Protein AF-A0A8J2I3H3-F1 (afdb_monomer_lite)

Organism: NCBI:txid119953

pLDDT: mean 77.72, std 16.89, range [35.97, 97.0]

Structure (mmCIF, N/CA/C/O backbone):
data_AF-A0A8J2I3H3-F1
#
_entry.id   AF-A0A8J2I3H3-F1
#
loop_
_atom_site.group_PDB
_atom_site.id
_atom_site.type_symbol
_atom_site.label_atom_id
_atom_site.label_alt_id
_atom_site.label_comp_id
_atom_site.label_asym_id
_atom_site.label_entity_id
_atom_site.label_seq_id
_atom_site.pdbx_PDB_ins_code
_atom_site.Cartn_x
_atom_site.Cartn_y
_atom_site.Cartn_z
_atom_site.occupancy
_atom_site.B_iso_or_equiv
_atom_site.auth_seq_id
_atom_site.auth_comp_id
_atom_site.auth_asym_id
_atom_site.auth_atom_id
_atom_site.pdbx_PDB_model_num
ATOM 1 N N . MET A 1 1 ? -0.602 -0.728 66.476 1.00 41.19 1 MET A N 1
ATOM 2 C CA . MET A 1 1 ? -0.975 -1.463 65.250 1.00 41.19 1 MET A CA 1
ATOM 3 C C . MET A 1 1 ? -1.256 -0.444 64.160 1.00 41.19 1 MET A C 1
ATOM 5 O O . MET A 1 1 ? -2.194 0.321 64.348 1.00 41.19 1 MET A O 1
ATOM 9 N N . PRO A 1 2 ? -0.439 -0.336 63.101 1.00 35.97 2 PRO A N 1
ATOM 10 C CA . PRO A 1 2 ? -0.752 0.543 61.985 1.00 35.97 2 PRO A CA 1
ATOM 11 C C . PRO A 1 2 ? -1.673 -0.185 60.997 1.00 35.97 2 PRO A C 1
ATOM 13 O O . PRO A 1 2 ? -1.468 -1.355 60.676 1.00 35.97 2 PRO A O 1
ATOM 16 N N . SER A 1 3 ? -2.714 0.516 60.562 1.00 39.94 3 SER A N 1
ATOM 17 C CA . SER A 1 3 ? -3.698 0.084 59.574 1.00 39.94 3 SER A CA 1
ATOM 18 C C . SER A 1 3 ? -3.066 -0.044 58.188 1.00 39.94 3 SER A C 1
ATOM 20 O O . SER A 1 3 ? -2.488 0.914 57.672 1.00 39.94 3 SER A O 1
ATOM 22 N N . LEU A 1 4 ? -3.215 -1.221 57.582 1.00 40.38 4 LEU A N 1
ATOM 23 C CA . LEU A 1 4 ? -2.915 -1.489 56.178 1.00 40.38 4 LEU A CA 1
ATOM 24 C C . LEU A 1 4 ? -3.903 -0.718 55.291 1.00 40.38 4 LEU A C 1
ATOM 26 O O . LEU A 1 4 ? -5.038 -1.138 55.090 1.00 40.38 4 LEU A O 1
ATOM 30 N N . SER A 1 5 ? -3.455 0.434 54.794 1.00 41.22 5 SER A N 1
ATOM 31 C CA . SER A 1 5 ? -4.073 1.168 53.689 1.00 41.22 5 SER A CA 1
ATOM 32 C C . SER A 1 5 ? -4.053 0.292 52.435 1.00 41.22 5 SER A C 1
ATOM 34 O O . SER A 1 5 ? -2.974 -0.063 51.954 1.00 41.22 5 SER A O 1
ATOM 36 N N . SER A 1 6 ? -5.234 -0.047 51.916 1.00 43.78 6 SER A N 1
ATOM 37 C CA . SER A 1 6 ? -5.419 -0.763 50.654 1.00 43.78 6 SER A CA 1
ATOM 38 C C . SER A 1 6 ? -4.803 0.031 49.501 1.00 43.78 6 SER A C 1
ATOM 40 O O . SER A 1 6 ? -5.196 1.163 49.225 1.00 43.78 6 SER A O 1
ATOM 42 N N . ARG A 1 7 ? -3.812 -0.564 48.836 1.00 42.91 7 ARG A N 1
ATOM 43 C CA . ARG A 1 7 ? -3.334 -0.137 47.518 1.00 42.91 7 ARG A CA 1
ATOM 44 C C . ARG A 1 7 ? -4.256 -0.765 46.473 1.00 42.91 7 ARG A C 1
ATOM 46 O O . ARG A 1 7 ? -4.007 -1.896 46.083 1.00 42.91 7 ARG A O 1
ATOM 53 N N . ASP A 1 8 ? -5.279 -0.028 46.053 1.00 47.34 8 ASP A N 1
ATOM 54 C CA . ASP A 1 8 ? -6.226 -0.425 44.994 1.00 47.34 8 ASP A CA 1
ATOM 55 C C . ASP A 1 8 ? -6.308 0.615 43.853 1.00 47.34 8 ASP A C 1
ATOM 57 O O . ASP A 1 8 ? -7.330 0.736 43.189 1.00 47.34 8 ASP A O 1
ATOM 61 N N . ASP A 1 9 ? -5.235 1.368 43.580 1.00 45.97 9 ASP A N 1
ATOM 62 C CA . ASP A 1 9 ? -5.298 2.524 42.663 1.00 45.97 9 ASP A CA 1
ATOM 63 C C . ASP A 1 9 ? -4.266 2.518 41.518 1.00 45.97 9 ASP A C 1
ATOM 65 O O . ASP A 1 9 ? -3.719 3.566 41.187 1.00 45.97 9 ASP A O 1
ATOM 69 N N . ASP A 1 10 ? -3.995 1.381 40.863 1.00 50.56 10 ASP A N 1
ATOM 70 C CA . ASP A 1 10 ? -3.135 1.414 39.653 1.00 50.56 10 ASP A CA 1
ATOM 71 C C . ASP A 1 10 ? -3.641 0.609 38.440 1.00 50.56 10 ASP A C 1
ATOM 73 O O . ASP A 1 10 ? -3.273 0.896 37.301 1.00 50.56 10 ASP A O 1
ATOM 77 N N . ASP A 1 11 ? -4.586 -0.319 38.619 1.00 48.53 11 ASP A N 1
ATOM 78 C CA . ASP A 1 11 ? -5.067 -1.164 37.509 1.00 48.53 11 ASP A CA 1
ATOM 79 C C . ASP A 1 11 ? -6.049 -0.423 36.564 1.00 48.53 11 ASP A C 1
ATOM 81 O O . ASP A 1 11 ? -6.227 -0.752 35.389 1.00 48.53 11 ASP A O 1
ATOM 85 N N . GLY A 1 12 ? -6.661 0.668 37.043 1.00 46.91 12 GLY A N 1
ATOM 86 C CA . GLY A 1 12 ? -7.607 1.487 36.271 1.00 46.91 12 GLY A CA 1
ATOM 87 C C . GLY A 1 12 ? -6.967 2.495 35.305 1.00 46.91 12 GLY A C 1
ATOM 88 O O . GLY A 1 12 ? -7.662 3.038 34.439 1.00 46.91 12 GLY A O 1
ATOM 89 N N . SER A 1 13 ? -5.666 2.769 35.439 1.00 51.25 13 SER A N 1
ATOM 90 C CA . SER A 1 13 ? -4.952 3.794 34.660 1.00 51.25 13 SER A CA 1
ATOM 91 C C . SER A 1 13 ? -4.602 3.302 33.251 1.00 51.25 13 SER A C 1
ATOM 93 O O . SER A 1 13 ? -4.885 3.977 32.257 1.00 51.25 13 SER A O 1
ATOM 95 N N . LEU A 1 14 ? -4.105 2.064 33.144 1.00 50.88 14 LEU A N 1
ATOM 96 C CA . LEU A 1 14 ? -3.775 1.430 31.865 1.00 50.88 14 LEU A CA 1
ATOM 97 C C . LEU A 1 14 ? -5.028 1.178 31.018 1.00 50.88 14 LEU A C 1
ATOM 99 O O . LEU A 1 14 ? -5.055 1.524 29.840 1.00 50.88 14 LEU A O 1
ATOM 103 N N . LEU A 1 15 ? -6.114 0.679 31.618 1.00 51.00 15 LEU A N 1
ATOM 104 C CA . LEU A 1 15 ? -7.378 0.447 30.906 1.00 51.00 15 LEU A CA 1
ATOM 105 C C . LEU A 1 15 ? -8.048 1.750 30.427 1.00 51.00 15 LEU A C 1
ATOM 107 O O . LEU A 1 15 ? -8.706 1.760 29.383 1.00 51.00 15 LEU A O 1
ATOM 111 N N . LYS A 1 16 ? -7.870 2.871 31.144 1.00 51.34 16 LYS A N 1
ATOM 112 C CA . LYS A 1 16 ? -8.309 4.200 30.677 1.00 51.34 16 LYS A CA 1
ATOM 113 C C . LYS A 1 16 ? -7.437 4.728 29.537 1.00 51.34 16 LYS A C 1
ATOM 115 O O . LYS A 1 16 ? -7.987 5.282 28.587 1.00 51.34 16 LYS A O 1
ATOM 120 N N . ALA A 1 17 ? -6.121 4.522 29.594 1.00 52.56 17 ALA A N 1
ATOM 121 C CA . ALA A 1 17 ? -5.205 4.885 28.511 1.00 52.56 17 ALA A CA 1
ATOM 122 C C . ALA A 1 17 ? -5.501 4.097 27.218 1.00 52.56 17 ALA A C 1
ATOM 124 O O . ALA A 1 17 ? -5.501 4.673 26.131 1.00 52.56 17 ALA A O 1
ATOM 125 N N . VAL A 1 18 ? -5.862 2.813 27.338 1.00 56.16 18 VAL A N 1
ATOM 126 C CA . VAL A 1 18 ? -6.250 1.936 26.215 1.00 56.16 18 VAL A CA 1
ATOM 127 C C . VAL A 1 18 ? -7.512 2.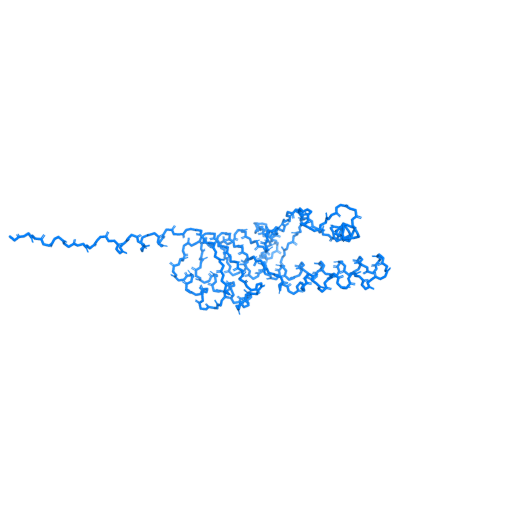438 25.499 1.00 56.16 18 VAL A C 1
ATOM 129 O O . VAL A 1 18 ? -7.567 2.421 24.271 1.00 56.16 18 VAL A O 1
ATOM 132 N N . LYS A 1 19 ? -8.494 2.994 26.227 1.00 60.03 19 LYS A N 1
ATOM 133 C CA . LYS A 1 19 ? -9.703 3.598 25.623 1.00 60.03 19 LYS A CA 1
ATOM 134 C C . LYS A 1 19 ? -9.428 4.890 24.840 1.00 60.03 19 LYS A C 1
ATOM 136 O O . LYS A 1 19 ? -10.273 5.309 24.050 1.00 60.03 19 LYS A O 1
ATOM 141 N N . GLY A 1 20 ? -8.276 5.525 25.058 1.00 77.44 20 GLY A N 1
ATOM 142 C CA . GLY A 1 20 ? -7.894 6.793 24.434 1.00 77.44 20 GLY A CA 1
ATOM 143 C C . GLY A 1 20 ? -6.960 6.669 23.231 1.00 77.44 20 GLY A C 1
ATOM 144 O O . GLY A 1 20 ? -6.671 7.689 22.607 1.00 77.44 20 GLY A O 1
ATOM 145 N N . LEU A 1 21 ? -6.474 5.470 22.890 1.00 87.75 21 LEU A N 1
ATOM 146 C CA . LEU A 1 21 ? -5.471 5.328 21.836 1.00 87.75 21 LEU A CA 1
ATOM 147 C C . LEU A 1 21 ? -6.071 5.654 20.458 1.00 87.75 21 LEU A C 1
ATOM 149 O O . LEU A 1 21 ? -6.975 4.976 19.972 1.00 87.75 21 LEU A O 1
ATOM 153 N N . LYS A 1 22 ? -5.559 6.718 19.829 1.00 93.44 22 LYS A N 1
ATOM 154 C CA . LYS A 1 22 ? -5.983 7.185 18.495 1.00 93.44 22 LYS A CA 1
ATOM 155 C C . LYS A 1 22 ? -5.015 6.810 17.382 1.00 93.44 22 LYS A C 1
ATOM 157 O O . LYS A 1 22 ? -5.427 6.757 16.227 1.00 93.44 22 LYS A O 1
ATOM 162 N N . SER A 1 23 ? -3.758 6.562 17.723 1.00 95.00 23 SER A N 1
ATOM 163 C CA . SER A 1 23 ? -2.711 6.204 16.775 1.00 95.00 23 SER A CA 1
ATOM 164 C C . SER A 1 23 ? -1.982 4.969 17.273 1.00 95.00 23 SER A C 1
ATOM 166 O O . SER A 1 23 ? -1.621 4.906 18.449 1.00 95.00 23 SER A O 1
ATOM 168 N N . PHE A 1 24 ? -1.784 4.000 16.389 1.00 95.12 24 PHE A N 1
ATOM 169 C CA . PHE A 1 24 ? -0.999 2.809 16.663 1.00 95.12 24 PHE A CA 1
ATOM 170 C C . PHE A 1 24 ? 0.013 2.601 15.542 1.00 95.12 24 PHE A C 1
ATOM 172 O O . PHE A 1 24 ? -0.338 2.606 14.362 1.00 95.12 24 PHE A O 1
ATOM 179 N N . ASP A 1 25 ? 1.261 2.380 15.931 1.00 94.06 25 ASP A N 1
ATOM 180 C CA . ASP A 1 25 ? 2.358 2.026 15.043 1.00 94.06 25 ASP A CA 1
ATOM 181 C C . ASP A 1 25 ? 3.043 0.789 15.615 1.00 94.06 25 ASP A C 1
ATOM 183 O O . ASP A 1 25 ? 3.546 0.813 16.741 1.00 94.06 25 ASP A O 1
ATOM 187 N N . GLY A 1 26 ? 3.014 -0.306 14.858 1.00 91.12 26 GLY A N 1
ATOM 188 C CA . GLY A 1 26 ? 3.546 -1.578 15.315 1.00 91.12 26 GLY A CA 1
ATOM 189 C C . GLY A 1 26 ? 4.234 -2.361 14.215 1.00 91.12 26 GLY A C 1
ATOM 190 O O . GLY A 1 26 ? 3.893 -2.271 13.034 1.00 91.12 26 GLY A O 1
ATOM 191 N N . SER A 1 27 ? 5.193 -3.178 14.640 1.00 90.81 27 SER A N 1
ATOM 192 C CA . SER A 1 27 ? 5.815 -4.202 13.814 1.00 90.81 27 SER A CA 1
ATOM 193 C C . SER A 1 27 ? 5.392 -5.574 14.323 1.00 90.81 27 SER A C 1
ATOM 195 O O . SER A 1 27 ? 5.496 -5.821 15.519 1.00 90.81 27 SER A O 1
ATOM 197 N N . ALA A 1 28 ? 4.885 -6.432 13.438 1.00 88.06 28 ALA A N 1
ATOM 198 C CA . ALA A 1 28 ? 4.503 -7.807 13.762 1.00 88.06 28 ALA A CA 1
ATOM 199 C C . ALA A 1 28 ? 4.461 -8.676 12.493 1.00 88.06 28 ALA A C 1
ATOM 201 O O . ALA A 1 28 ? 4.710 -8.205 11.377 1.00 88.06 28 ALA A O 1
ATOM 202 N N . ALA A 1 29 ? 4.111 -9.954 12.649 1.00 86.50 29 ALA A N 1
ATOM 203 C CA . ALA A 1 29 ? 3.809 -10.838 11.524 1.00 86.50 29 ALA A CA 1
ATOM 204 C C . ALA A 1 29 ? 2.415 -10.576 10.911 1.00 86.50 29 ALA A C 1
ATOM 206 O O . ALA A 1 29 ? 2.172 -10.952 9.762 1.00 86.50 29 ALA A O 1
ATOM 207 N N . TRP A 1 30 ? 1.511 -9.939 11.665 1.00 90.75 30 TRP A N 1
ATOM 208 C CA . TRP A 1 30 ? 0.147 -9.578 11.256 1.00 90.75 30 TRP A CA 1
ATOM 209 C C . TRP A 1 30 ? -0.672 -10.764 10.733 1.00 90.75 30 TRP A C 1
ATOM 211 O O . TRP A 1 30 ? -1.166 -10.787 9.607 1.00 90.75 30 TRP A O 1
ATOM 221 N N . SER A 1 31 ? -0.803 -11.779 11.576 1.00 91.38 31 SER A N 1
ATOM 222 C CA . SER A 1 31 ? -1.770 -12.865 11.453 1.00 91.38 31 SER A CA 1
ATOM 223 C C . SER A 1 31 ? -3.193 -12.404 11.793 1.00 91.38 31 SER A C 1
ATOM 225 O O . SER A 1 31 ? -3.407 -11.368 12.424 1.00 91.38 31 SER A O 1
ATOM 227 N N . LEU A 1 32 ? -4.191 -13.216 11.430 1.00 92.75 32 LEU A N 1
ATOM 228 C CA . LEU A 1 32 ? -5.601 -12.928 11.728 1.00 92.75 32 LEU A CA 1
ATOM 229 C C . LEU A 1 32 ? -5.862 -12.749 13.232 1.00 92.75 32 LEU A C 1
ATOM 231 O O . LEU A 1 32 ? -6.657 -11.892 13.617 1.00 92.75 32 LEU A O 1
ATOM 235 N N . ALA A 1 33 ? -5.188 -13.534 14.078 1.00 94.12 33 ALA A N 1
ATOM 236 C CA . ALA A 1 33 ? -5.335 -13.454 15.529 1.00 94.12 33 ALA A CA 1
ATOM 237 C C . ALA A 1 33 ? -4.798 -12.125 16.082 1.00 94.12 33 ALA A C 1
ATOM 239 O O . ALA A 1 33 ? -5.481 -11.471 16.866 1.00 94.12 33 ALA A O 1
ATOM 240 N N . GLU A 1 34 ? -3.623 -11.687 15.622 1.00 94.44 34 GLU A N 1
ATOM 241 C CA . GLU A 1 34 ? -3.016 -10.412 16.034 1.00 94.44 34 GLU A CA 1
ATOM 242 C C . GLU A 1 34 ? -3.871 -9.215 15.598 1.00 94.44 34 GLU A C 1
ATOM 244 O O . GLU A 1 34 ? -4.098 -8.294 16.380 1.00 94.44 34 GLU A O 1
ATOM 249 N N . LEU A 1 35 ? -4.414 -9.249 14.378 1.00 95.25 35 LEU A N 1
ATOM 250 C CA . LEU A 1 35 ? -5.306 -8.202 13.869 1.00 95.25 35 LEU A CA 1
ATOM 251 C C . LEU A 1 35 ? -6.627 -8.155 14.645 1.00 95.25 35 LEU A C 1
ATOM 253 O O . LEU A 1 35 ? -7.115 -7.081 14.994 1.00 95.25 35 LEU A O 1
ATOM 257 N N . THR A 1 36 ? -7.203 -9.317 14.955 1.00 95.94 36 THR A N 1
ATOM 258 C CA . THR A 1 36 ? -8.431 -9.395 15.760 1.00 95.94 36 THR A CA 1
ATOM 259 C C . THR A 1 36 ? -8.184 -8.854 17.168 1.00 95.94 36 THR A C 1
ATOM 261 O O . THR A 1 36 ? -8.978 -8.066 17.675 1.00 95.94 36 THR A O 1
ATOM 264 N N . PHE A 1 37 ? -7.055 -9.203 17.786 1.00 94.94 37 PHE A N 1
ATOM 265 C CA . PHE A 1 37 ? -6.666 -8.665 19.087 1.00 94.94 37 PHE A CA 1
ATOM 266 C C . PHE A 1 37 ? -6.492 -7.140 19.055 1.00 94.94 37 PHE A C 1
ATOM 268 O O . PHE A 1 37 ? -7.039 -6.443 19.907 1.00 94.94 37 PHE A O 1
ATOM 275 N N . LEU A 1 38 ? -5.791 -6.604 18.051 1.00 94.81 38 LEU A N 1
ATOM 276 C CA . LEU A 1 38 ? -5.589 -5.162 17.891 1.00 94.81 38 LEU A CA 1
ATOM 277 C C . LEU A 1 38 ? -6.927 -4.418 17.784 1.00 94.81 38 LEU A C 1
ATOM 279 O O . LEU A 1 38 ? -7.167 -3.458 18.512 1.00 94.81 38 LEU A O 1
ATOM 283 N N . THR A 1 39 ? -7.800 -4.874 16.887 1.00 94.62 39 THR A N 1
ATOM 284 C CA . THR A 1 39 ? -9.071 -4.199 16.594 1.00 94.62 39 THR A CA 1
ATOM 285 C C . THR A 1 39 ? -10.086 -4.289 17.732 1.00 94.62 39 THR A C 1
ATOM 287 O O . THR A 1 39 ? -10.845 -3.349 17.948 1.00 94.62 39 THR A O 1
ATOM 290 N N . THR A 1 40 ? -10.072 -5.378 18.502 1.00 93.25 40 THR A N 1
ATOM 291 C CA . THR A 1 40 ? -10.925 -5.534 19.692 1.00 93.25 40 THR A CA 1
ATOM 292 C C . THR A 1 40 ? -10.407 -4.741 20.891 1.00 93.25 40 THR A C 1
ATOM 294 O O . THR A 1 40 ? -11.205 -4.224 21.672 1.00 93.25 40 THR A O 1
ATOM 297 N N . THR A 1 41 ? -9.085 -4.605 21.024 1.00 93.69 41 THR A N 1
ATOM 298 C CA . THR A 1 41 ? -8.448 -3.878 22.133 1.00 93.69 41 THR A CA 1
ATOM 299 C C . THR A 1 41 ? -8.482 -2.365 21.918 1.00 93.69 41 THR A C 1
ATOM 301 O O . THR A 1 41 ? -8.710 -1.609 22.863 1.00 93.69 41 THR A O 1
ATOM 304 N N . PHE A 1 42 ? -8.304 -1.913 20.673 1.00 93.25 42 PHE A N 1
ATOM 305 C CA . PHE A 1 42 ? -8.224 -0.497 20.307 1.00 93.25 42 PHE A CA 1
ATOM 306 C C . PHE A 1 42 ? -9.226 -0.135 19.191 1.00 93.25 42 PHE A C 1
ATOM 308 O O . PHE A 1 42 ? -8.826 0.279 18.102 1.00 93.25 42 PHE A O 1
ATOM 315 N N . PRO A 1 43 ? -10.545 -0.233 19.437 1.00 92.56 43 PRO A N 1
ATOM 316 C CA . PRO A 1 43 ? -11.571 -0.018 18.405 1.00 92.56 43 PRO A CA 1
ATOM 317 C C . PRO A 1 43 ? -11.672 1.439 17.918 1.00 92.56 43 PRO A C 1
ATOM 319 O O . PRO A 1 43 ? -12.284 1.732 16.893 1.00 92.56 43 PRO A O 1
ATOM 322 N N . HIS A 1 44 ? -11.089 2.387 18.655 1.00 93.12 44 HIS A N 1
ATOM 323 C CA . HIS A 1 44 ? -11.185 3.822 18.376 1.00 93.12 44 HIS A CA 1
ATOM 324 C C . HIS A 1 44 ? -9.970 4.398 17.637 1.00 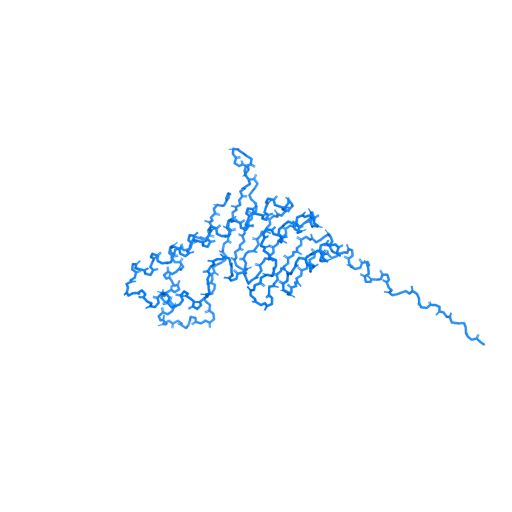93.12 44 HIS A C 1
ATOM 326 O O . HIS A 1 44 ? -9.806 5.624 17.615 1.00 93.12 44 HIS A O 1
ATOM 332 N N . LEU A 1 45 ? -9.127 3.553 17.036 1.00 95.31 45 LEU A N 1
ATOM 333 C CA . LEU A 1 45 ? -7.978 4.002 16.250 1.00 95.31 45 LEU A CA 1
ATOM 334 C C . LEU A 1 45 ? -8.418 4.830 15.038 1.00 95.31 45 LEU A C 1
ATOM 336 O O . LEU A 1 45 ? -9.364 4.491 14.334 1.00 95.31 45 LEU A O 1
ATOM 340 N N . HIS A 1 46 ? -7.716 5.939 14.827 1.00 96.19 46 HIS A N 1
ATOM 341 C CA . HIS A 1 46 ? -7.866 6.836 13.679 1.00 96.19 46 HIS A CA 1
ATOM 342 C C . HIS A 1 46 ? -6.678 6.697 12.727 1.00 96.19 46 HIS A C 1
ATOM 344 O O . HIS A 1 46 ? -6.850 6.831 11.518 1.00 96.19 46 HIS A O 1
ATOM 350 N N . HIS A 1 47 ? -5.499 6.379 13.265 1.00 97.00 47 HIS A N 1
ATOM 351 C CA . HIS A 1 47 ? -4.276 6.169 12.503 1.00 97.00 47 HIS A CA 1
ATOM 352 C C . HIS A 1 47 ? -3.685 4.806 12.852 1.00 97.00 47 HIS A C 1
ATOM 354 O O . HIS A 1 47 ? -3.536 4.469 14.030 1.00 97.00 47 HIS A O 1
ATOM 360 N N . LEU A 1 48 ? -3.363 4.024 11.828 1.00 96.56 48 LEU A N 1
ATOM 361 C CA . LEU A 1 48 ? -2.799 2.693 11.987 1.00 96.56 48 LEU A CA 1
ATOM 362 C C . LEU A 1 48 ? -1.639 2.488 11.019 1.00 96.56 48 LEU A C 1
ATOM 364 O O . LEU A 1 48 ? -1.831 2.559 9.810 1.00 96.56 48 LEU A O 1
ATOM 368 N N . ILE A 1 49 ? -0.461 2.177 11.553 1.00 94.25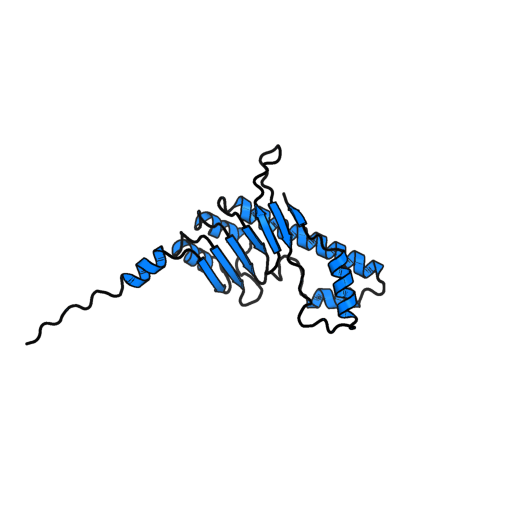 49 ILE A N 1
ATOM 369 C CA . ILE A 1 49 ? 0.716 1.771 10.786 1.00 94.25 49 ILE A CA 1
ATOM 370 C C . ILE A 1 49 ? 1.019 0.307 11.109 1.00 94.25 49 ILE A C 1
ATOM 372 O O . ILE A 1 49 ? 1.361 -0.045 12.238 1.00 94.25 49 ILE A O 1
ATOM 376 N N . LEU A 1 50 ? 0.892 -0.549 10.098 1.00 92.62 50 LEU A N 1
ATOM 377 C CA . LEU A 1 50 ? 1.232 -1.965 10.163 1.00 92.62 50 LEU A CA 1
ATOM 378 C C . LEU A 1 50 ? 2.575 -2.181 9.469 1.00 92.62 50 LEU A C 1
ATOM 380 O O . LEU A 1 50 ? 2.641 -2.161 8.241 1.00 92.62 50 LEU A O 1
ATOM 384 N N . ARG A 1 51 ? 3.648 -2.432 10.221 1.00 89.56 51 ARG A N 1
ATOM 385 C CA . ARG A 1 51 ? 4.960 -2.808 9.668 1.00 89.56 51 ARG A CA 1
ATOM 386 C C . ARG A 1 51 ? 5.150 -4.319 9.733 1.00 89.56 51 ARG A C 1
ATOM 388 O O . ARG A 1 51 ? 4.915 -4.921 10.775 1.00 89.56 51 ARG A O 1
ATOM 395 N N . SER A 1 52 ? 5.585 -4.948 8.644 1.00 83.62 52 SER A N 1
ATOM 396 C CA . SER A 1 52 ? 5.974 -6.363 8.700 1.00 83.62 52 SER A CA 1
ATOM 397 C C . SER A 1 52 ? 7.389 -6.538 9.273 1.00 83.62 52 SER A C 1
ATOM 399 O O . SER A 1 52 ? 8.332 -5.837 8.887 1.00 83.62 52 SER A O 1
ATOM 401 N N . GLU A 1 53 ? 7.565 -7.513 10.166 1.00 79.94 53 GLU A N 1
ATOM 402 C CA . GLU A 1 53 ? 8.892 -7.928 10.650 1.00 79.94 53 GLU A CA 1
ATOM 403 C C . GLU A 1 53 ? 9.691 -8.711 9.605 1.00 79.94 53 GLU A C 1
ATOM 405 O O . GLU A 1 53 ? 10.906 -8.565 9.514 1.00 79.94 53 GLU A O 1
ATOM 410 N N . SER A 1 54 ? 9.009 -9.526 8.799 1.00 70.88 54 SER A N 1
ATOM 411 C CA . SER A 1 54 ? 9.622 -10.512 7.898 1.00 70.88 54 SER A CA 1
ATOM 412 C C . SER A 1 54 ? 9.417 -10.180 6.420 1.00 70.88 54 SER A C 1
ATOM 414 O O . SER A 1 54 ? 9.533 -11.048 5.558 1.00 70.88 54 SER A O 1
ATOM 416 N N . TYR A 1 55 ? 9.111 -8.914 6.122 1.00 66.31 55 TYR A N 1
ATOM 417 C CA . TYR A 1 55 ? 8.746 -8.408 4.794 1.00 66.31 55 TYR A CA 1
ATOM 418 C C . TYR A 1 55 ? 7.449 -8.999 4.221 1.00 66.31 55 TYR A C 1
ATOM 420 O O . TYR A 1 55 ? 6.993 -8.530 3.188 1.00 66.31 55 TYR A O 1
ATOM 428 N N . CYS A 1 56 ? 6.821 -9.980 4.878 1.00 69.56 56 CYS A N 1
ATOM 429 C CA . CYS A 1 56 ? 5.526 -10.538 4.509 1.00 69.56 56 CYS A CA 1
ATOM 430 C C . CYS A 1 56 ? 4.492 -10.383 5.633 1.00 69.56 56 CYS A C 1
ATOM 432 O O . CYS A 1 56 ? 4.812 -10.414 6.823 1.00 69.56 56 CYS A O 1
ATOM 434 N N . TYR A 1 57 ? 3.234 -10.198 5.244 1.00 78.31 57 TYR A N 1
ATOM 435 C CA . TYR A 1 57 ? 2.090 -10.303 6.144 1.00 78.31 57 TYR A CA 1
ATOM 436 C C . TYR A 1 57 ? 1.636 -11.763 6.163 1.00 78.31 57 TYR A C 1
ATOM 438 O O . TYR A 1 57 ? 1.593 -12.406 5.114 1.00 78.31 57 TYR A O 1
ATOM 446 N N . ARG A 1 58 ? 1.315 -12.308 7.342 1.00 84.25 58 ARG A N 1
ATOM 447 C CA . ARG A 1 58 ? 0.775 -13.676 7.444 1.00 84.25 58 ARG A CA 1
ATOM 448 C C . ARG A 1 58 ? -0.688 -13.759 7.028 1.00 84.25 58 ARG A C 1
ATOM 450 O O . ARG A 1 58 ? -1.110 -14.798 6.531 1.00 84.25 58 ARG A O 1
ATOM 457 N N . ALA A 1 59 ? -1.459 -12.704 7.268 1.00 84.88 59 ALA A N 1
ATOM 458 C CA . ALA A 1 59 ? -2.785 -12.552 6.693 1.00 84.88 59 ALA A CA 1
ATOM 459 C C . ALA A 1 59 ? -2.682 -11.971 5.276 1.00 84.88 59 ALA A C 1
ATOM 461 O O . ALA A 1 59 ? -1.863 -11.088 5.018 1.00 84.88 59 ALA A O 1
ATOM 462 N N . ASP A 1 60 ? -3.532 -12.444 4.368 1.00 87.94 60 ASP A N 1
ATOM 463 C CA . ASP A 1 60 ? -3.689 -11.823 3.057 1.00 87.94 60 ASP A CA 1
ATOM 464 C C . ASP A 1 60 ? -4.356 -10.441 3.181 1.00 87.94 60 ASP A C 1
ATOM 466 O O . ASP A 1 60 ? -5.073 -10.156 4.146 1.00 87.94 60 ASP A O 1
ATOM 470 N N . ILE A 1 61 ? -4.133 -9.576 2.190 1.00 88.69 61 ILE A N 1
ATOM 471 C CA . ILE A 1 61 ? -4.628 -8.194 2.212 1.00 88.69 61 ILE A CA 1
ATOM 472 C C . ILE A 1 61 ? -6.153 -8.134 2.351 1.00 88.69 61 ILE A C 1
ATOM 474 O O . ILE A 1 61 ? -6.652 -7.313 3.118 1.00 88.69 61 ILE A O 1
ATOM 478 N N . ALA A 1 62 ? -6.906 -9.000 1.667 1.00 90.56 62 ALA A N 1
ATOM 479 C CA . ALA A 1 62 ? -8.365 -8.975 1.743 1.00 90.56 62 ALA A CA 1
ATOM 480 C C . ALA A 1 62 ? -8.851 -9.312 3.161 1.00 90.56 62 ALA A C 1
ATOM 482 O O . ALA A 1 62 ? -9.723 -8.627 3.702 1.00 90.56 62 ALA A O 1
ATOM 483 N N . SER A 1 63 ? -8.238 -10.307 3.805 1.00 92.06 63 SER A N 1
ATOM 484 C CA . SER A 1 63 ? -8.504 -10.636 5.205 1.00 92.06 63 SER A CA 1
ATOM 485 C C . SER A 1 63 ? -8.118 -9.511 6.164 1.00 92.06 63 SER A C 1
ATOM 487 O O . SER A 1 63 ? -8.880 -9.241 7.096 1.00 92.06 63 SER A O 1
ATOM 489 N N . ILE A 1 64 ? -6.985 -8.834 5.936 1.00 93.31 64 ILE A N 1
ATOM 490 C CA . ILE A 1 64 ? -6.580 -7.654 6.716 1.00 93.31 64 ILE A CA 1
ATOM 491 C C . ILE A 1 64 ? -7.663 -6.579 6.616 1.00 93.31 64 ILE A C 1
ATOM 493 O O . ILE A 1 64 ? -8.218 -6.182 7.639 1.00 93.31 64 ILE A O 1
ATOM 497 N N . MET A 1 65 ? -8.022 -6.159 5.398 1.00 94.88 65 MET A N 1
ATOM 498 C CA . MET A 1 65 ? -9.016 -5.100 5.184 1.00 94.88 65 MET A CA 1
ATOM 499 C C . MET A 1 65 ? -10.371 -5.456 5.790 1.00 94.88 65 MET A C 1
ATOM 501 O O . MET A 1 65 ? -11.011 -4.606 6.403 1.00 94.88 65 MET A O 1
ATOM 505 N N . ARG A 1 66 ? -10.788 -6.724 5.689 1.00 94.81 66 ARG A N 1
ATOM 506 C CA . ARG A 1 66 ? -12.036 -7.201 6.291 1.00 94.81 66 ARG A CA 1
ATOM 507 C C . ARG A 1 66 ? -12.029 -7.068 7.815 1.00 94.81 66 ARG A C 1
ATOM 509 O O . ARG A 1 66 ? -13.006 -6.578 8.373 1.00 94.81 66 ARG A O 1
ATOM 516 N N . ILE A 1 67 ? -10.965 -7.506 8.491 1.00 95.88 67 ILE A N 1
ATOM 517 C CA . ILE A 1 67 ? -10.876 -7.430 9.960 1.00 95.88 67 ILE A CA 1
ATOM 518 C C . ILE A 1 67 ? -10.806 -5.970 10.416 1.00 95.88 67 ILE A C 1
ATOM 520 O O . ILE A 1 67 ? -11.544 -5.574 11.318 1.00 95.88 67 ILE A O 1
ATOM 524 N N . LEU A 1 68 ? -9.966 -5.157 9.769 1.00 96.25 68 LEU A N 1
ATOM 525 C CA . LEU A 1 68 ? -9.842 -3.738 10.100 1.00 96.25 68 LEU A CA 1
ATOM 526 C C . LEU A 1 68 ? -11.162 -2.991 9.871 1.00 96.25 68 LEU A C 1
ATOM 528 O O . LEU A 1 68 ? -11.579 -2.235 10.740 1.00 96.25 68 LEU A O 1
ATOM 532 N N . GLY A 1 69 ? -11.854 -3.245 8.757 1.00 94.12 69 GLY A N 1
ATOM 533 C CA . GLY A 1 69 ? -13.148 -2.631 8.449 1.00 94.12 69 GLY A CA 1
ATOM 534 C C . GLY A 1 69 ? -14.246 -2.978 9.455 1.00 94.12 69 GLY A C 1
ATOM 535 O O . GLY A 1 69 ? -15.064 -2.128 9.795 1.00 94.12 69 GLY A O 1
ATOM 536 N N . GLN A 1 70 ? -14.239 -4.207 9.981 1.00 94.31 70 GLN A N 1
ATOM 537 C CA . GLN A 1 70 ? -15.201 -4.649 10.995 1.00 94.31 70 GLN A CA 1
ATOM 538 C C . GLN A 1 70 ? -14.935 -4.034 12.375 1.00 94.31 70 GLN A C 1
ATOM 540 O O . GLN A 1 70 ? -15.884 -3.752 13.103 1.00 94.31 70 GLN A O 1
ATOM 545 N N . GLY A 1 71 ? -13.665 -3.852 12.746 1.00 92.31 71 GLY A N 1
ATOM 546 C CA . GLY A 1 71 ? -13.294 -3.435 14.099 1.00 92.31 71 GLY A CA 1
ATOM 547 C C . GLY A 1 71 ? -12.923 -1.959 14.271 1.00 92.31 71 GLY A C 1
ATOM 548 O O . GLY A 1 71 ? -13.038 -1.444 15.378 1.00 92.31 71 GLY A O 1
ATOM 549 N N . LEU A 1 72 ? -12.497 -1.266 13.208 1.00 94.81 72 LEU A N 1
ATOM 550 C CA . LEU A 1 72 ? -11.992 0.114 13.252 1.00 94.81 72 LEU A CA 1
ATOM 551 C C . LEU A 1 72 ? -12.851 1.053 12.397 1.00 94.81 72 LEU A C 1
ATOM 553 O O . LEU A 1 72 ? -12.414 1.607 11.388 1.00 94.81 72 LEU A O 1
ATOM 557 N N . THR A 1 73 ? -14.091 1.276 12.822 1.00 92.88 73 THR A N 1
ATOM 558 C CA . THR A 1 73 ? -15.082 2.082 12.083 1.00 92.88 73 THR A CA 1
ATOM 559 C C . THR A 1 73 ? -14.699 3.556 11.913 1.00 92.88 73 THR A C 1
ATOM 561 O O . THR A 1 73 ? -15.284 4.250 11.083 1.00 92.88 73 THR A O 1
ATOM 564 N N . HIS A 1 74 ? -13.726 4.049 12.682 1.00 93.38 74 HIS A N 1
ATOM 565 C CA . HIS A 1 74 ? -13.255 5.438 12.660 1.00 93.38 74 HIS A CA 1
ATOM 566 C C . HIS A 1 74 ? -11.843 5.597 12.085 1.00 93.38 74 HIS A C 1
ATOM 568 O O . HIS A 1 74 ? -11.253 6.670 12.218 1.00 93.38 74 HIS A O 1
ATOM 574 N N . LEU A 1 75 ? -11.289 4.549 11.465 1.00 96.31 75 LEU A N 1
ATOM 575 C CA . LEU A 1 75 ? -9.952 4.616 10.891 1.00 96.31 75 LEU A CA 1
ATOM 576 C C . LEU A 1 75 ? -9.930 5.594 9.712 1.00 96.31 75 LEU A C 1
ATOM 578 O O . LEU A 1 75 ? -10.639 5.387 8.731 1.00 96.31 75 LEU A O 1
ATOM 582 N N . LYS A 1 76 ? -9.101 6.636 9.817 1.00 96.00 76 LYS A N 1
ATOM 583 C CA . LYS A 1 76 ? -8.907 7.676 8.796 1.00 96.00 76 LYS A CA 1
ATOM 584 C C . LYS A 1 76 ? -7.663 7.423 7.956 1.00 96.00 76 LYS A C 1
ATOM 586 O O . LYS A 1 76 ? -7.705 7.602 6.744 1.00 96.00 76 LYS A O 1
ATOM 591 N N . THR A 1 77 ? -6.583 6.975 8.592 1.00 96.75 77 THR A N 1
ATOM 592 C CA . THR A 1 77 ? -5.297 6.716 7.939 1.00 96.75 77 THR A CA 1
ATOM 593 C C . THR A 1 77 ? -4.855 5.285 8.201 1.00 96.75 77 THR A C 1
ATOM 595 O O . THR A 1 77 ? -4.733 4.869 9.355 1.00 96.75 77 THR A O 1
ATOM 598 N N . LEU A 1 78 ? -4.558 4.552 7.133 1.00 96.19 78 LEU A N 1
ATOM 599 C CA . LEU A 1 78 ? -3.962 3.222 7.189 1.00 96.19 78 LEU A CA 1
ATOM 600 C C . LEU A 1 78 ? -2.645 3.237 6.426 1.00 96.19 78 LEU A C 1
ATOM 602 O O . LEU A 1 78 ? -2.622 3.613 5.262 1.00 96.19 78 LEU A O 1
ATOM 606 N N . GLN A 1 79 ? -1.571 2.775 7.049 1.00 93.56 79 GLN A N 1
ATOM 607 C CA . GLN A 1 79 ? -0.304 2.518 6.389 1.00 93.56 79 GLN A CA 1
ATOM 608 C C . GLN A 1 79 ? 0.059 1.047 6.492 1.00 93.56 79 GLN A C 1
ATOM 610 O O . GLN A 1 79 ? 0.119 0.471 7.577 1.00 93.56 79 GLN A O 1
ATOM 615 N N . ILE A 1 80 ? 0.343 0.454 5.341 1.00 89.88 80 ILE A N 1
ATOM 616 C CA . ILE A 1 80 ? 0.835 -0.911 5.220 1.00 89.88 80 ILE A CA 1
ATOM 617 C C . ILE A 1 80 ? 2.277 -0.785 4.717 1.00 89.88 80 ILE A C 1
ATOM 619 O O . ILE A 1 80 ? 2.517 -0.360 3.590 1.00 89.88 80 ILE A O 1
ATOM 623 N N . SER A 1 81 ? 3.265 -1.050 5.569 1.00 84.19 81 SER A N 1
ATOM 624 C CA . SER A 1 81 ? 4.686 -0.858 5.245 1.00 84.19 81 SER A CA 1
ATOM 625 C C . SER A 1 81 ? 5.374 -2.163 4.843 1.00 84.19 81 SER A C 1
ATOM 627 O O . SER A 1 81 ? 4.973 -3.249 5.244 1.00 84.19 81 SER A O 1
ATOM 629 N N . LYS A 1 82 ? 6.489 -2.065 4.104 1.00 72.56 82 LYS A N 1
ATOM 630 C CA . LYS A 1 82 ? 7.284 -3.229 3.656 1.00 72.56 82 LYS A CA 1
ATOM 631 C C . LYS A 1 82 ? 6.462 -4.268 2.884 1.00 72.56 82 LYS A C 1
ATOM 633 O O . LYS A 1 82 ? 6.640 -5.470 3.051 1.00 72.56 82 LYS A O 1
ATOM 638 N N . ILE A 1 83 ? 5.579 -3.804 2.006 1.00 65.56 83 ILE A N 1
ATOM 639 C CA . ILE A 1 83 ? 4.764 -4.666 1.143 1.00 65.56 83 ILE A CA 1
ATOM 640 C C . ILE A 1 83 ? 5.553 -5.105 -0.099 1.00 65.56 83 ILE A C 1
ATOM 642 O O . ILE A 1 83 ? 5.106 -4.959 -1.235 1.00 65.56 83 ILE A O 1
ATOM 646 N N . GLU A 1 84 ? 6.758 -5.645 0.099 1.00 55.72 84 GLU A N 1
ATOM 647 C CA . GLU A 1 84 ? 7.614 -6.098 -1.011 1.00 55.72 84 GLU A CA 1
ATOM 648 C C . GLU A 1 84 ? 6.936 -7.198 -1.863 1.00 55.72 84 GLU A C 1
ATOM 650 O O . GLU A 1 84 ? 7.312 -7.422 -3.013 1.00 55.72 84 GLU A O 1
ATOM 655 N N . TYR A 1 85 ? 5.877 -7.821 -1.327 1.00 51.38 85 TYR A N 1
ATOM 656 C CA . TYR A 1 85 ? 5.069 -8.876 -1.943 1.00 51.38 85 TYR A CA 1
ATOM 657 C C . TYR A 1 85 ? 3.713 -8.428 -2.502 1.00 51.38 85 TYR A C 1
ATOM 659 O O . TYR A 1 85 ? 2.839 -9.274 -2.670 1.00 51.38 85 TYR A O 1
ATOM 667 N N . LEU A 1 86 ? 3.504 -7.153 -2.847 1.00 57.12 86 LEU A N 1
ATOM 668 C CA . LEU A 1 86 ? 2.344 -6.753 -3.673 1.00 57.12 86 LEU A CA 1
ATOM 669 C C . LEU A 1 86 ? 2.442 -7.265 -5.125 1.00 57.12 86 LEU A C 1
ATOM 671 O O . LEU A 1 86 ? 2.264 -6.522 -6.079 1.00 57.12 86 LEU A O 1
ATOM 675 N N . ASP A 1 87 ? 2.840 -8.527 -5.291 1.00 47.34 87 ASP A N 1
ATOM 676 C CA . ASP A 1 87 ? 3.212 -9.173 -6.554 1.00 47.34 87 ASP A CA 1
ATOM 677 C C . ASP A 1 87 ? 4.317 -8.447 -7.339 1.00 47.34 87 ASP A C 1
ATOM 679 O O . ASP A 1 87 ? 4.564 -8.645 -8.529 1.00 47.34 87 ASP A O 1
ATOM 683 N N . MET A 1 88 ? 5.030 -7.598 -6.612 1.00 46.12 88 MET A N 1
ATOM 684 C CA . MET A 1 88 ? 6.029 -6.692 -7.129 1.00 46.12 88 MET A CA 1
ATOM 685 C C . MET A 1 88 ? 7.327 -7.427 -7.445 1.00 46.12 88 MET A C 1
ATOM 687 O O . MET A 1 88 ? 7.998 -7.101 -8.416 1.00 46.12 88 MET A O 1
ATOM 691 N N . GLY A 1 89 ? 7.644 -8.496 -6.717 1.00 45.34 89 GLY A N 1
ATOM 692 C CA . GLY A 1 89 ? 8.867 -9.264 -6.893 1.00 45.34 89 GLY A CA 1
ATOM 693 C C . GLY A 1 89 ? 10.038 -8.658 -6.122 1.00 45.34 89 GLY A C 1
ATOM 694 O O . GLY A 1 89 ? 10.139 -7.456 -5.901 1.00 45.34 89 GLY A O 1
ATOM 695 N N . TYR A 1 90 ? 10.948 -9.528 -5.694 1.00 49.47 90 TYR A N 1
ATOM 696 C CA . TYR A 1 90 ? 12.133 -9.146 -4.935 1.00 49.47 90 TYR A CA 1
ATOM 697 C C . TYR A 1 90 ? 12.952 -8.085 -5.685 1.00 49.47 90 TYR A C 1
ATOM 699 O O . TYR A 1 90 ? 13.272 -8.263 -6.862 1.00 49.47 90 TYR A O 1
ATOM 707 N N . ARG A 1 91 ? 13.445 -7.057 -4.983 1.00 57.53 91 ARG A N 1
ATOM 708 C CA . ARG A 1 91 ? 14.415 -6.082 -5.529 1.00 57.53 91 ARG A CA 1
ATOM 709 C C . ARG A 1 91 ? 15.608 -6.766 -6.222 1.00 57.53 91 ARG A C 1
ATOM 711 O O . ARG A 1 91 ? 16.145 -6.258 -7.205 1.00 57.53 91 ARG A O 1
ATOM 718 N N . GLY A 1 92 ? 16.014 -7.941 -5.732 1.00 56.44 92 GLY A N 1
ATOM 719 C CA . GLY A 1 92 ? 17.062 -8.777 -6.330 1.00 56.44 92 GLY A CA 1
ATOM 720 C C . GLY A 1 92 ? 16.661 -9.516 -7.616 1.00 56.44 92 GLY A C 1
ATOM 721 O O . GLY A 1 92 ? 17.535 -9.875 -8.403 1.00 56.44 92 GLY A O 1
ATOM 722 N N . VAL A 1 93 ? 15.368 -9.740 -7.857 1.00 61.97 93 VAL A N 1
ATOM 723 C CA . VAL A 1 93 ? 14.839 -10.315 -9.106 1.00 61.97 93 VAL A CA 1
ATOM 724 C C . VAL A 1 93 ? 14.879 -9.268 -10.214 1.00 61.97 93 VAL A C 1
ATOM 726 O O . VAL A 1 93 ? 15.360 -9.562 -11.304 1.00 61.97 93 VAL A O 1
ATOM 729 N N . TRP A 1 94 ? 14.495 -8.021 -9.929 1.00 69.69 94 TRP A N 1
ATOM 730 C CA . TRP A 1 94 ? 14.527 -6.963 -10.945 1.00 69.69 94 TRP A CA 1
ATOM 731 C C . TRP A 1 94 ? 15.949 -6.599 -11.345 1.00 69.69 94 TRP A C 1
ATOM 733 O O . TRP A 1 94 ? 16.228 -6.446 -12.527 1.00 69.69 94 TRP A O 1
ATOM 743 N N . LYS A 1 95 ? 16.876 -6.516 -10.379 1.00 71.06 95 LYS A N 1
ATOM 744 C CA . LYS A 1 95 ? 18.293 -6.269 -10.684 1.00 71.06 95 LYS A CA 1
ATOM 745 C C . LYS A 1 95 ? 18.847 -7.303 -11.666 1.00 71.06 95 LYS A C 1
ATOM 747 O O . LYS A 1 95 ? 19.558 -6.920 -12.586 1.00 71.06 95 LYS A O 1
ATOM 752 N N . ARG A 1 96 ? 18.509 -8.586 -11.491 1.00 73.56 96 ARG A N 1
ATOM 753 C CA . ARG A 1 96 ? 18.913 -9.654 -12.419 1.00 73.56 96 ARG A CA 1
ATOM 754 C C . ARG A 1 96 ? 18.261 -9.494 -13.789 1.00 73.56 96 ARG A C 1
ATOM 756 O O . ARG A 1 96 ? 18.984 -9.400 -14.772 1.00 73.56 96 ARG A O 1
ATOM 763 N N . ALA A 1 97 ? 16.939 -9.337 -13.837 1.00 77.12 97 ALA A N 1
ATOM 764 C CA . ALA A 1 97 ? 16.203 -9.180 -15.093 1.00 77.12 97 ALA A CA 1
ATOM 765 C C . ALA A 1 97 ? 16.701 -7.983 -15.929 1.00 77.12 97 ALA A C 1
ATOM 767 O O . ALA A 1 97 ? 16.869 -8.080 -17.138 1.00 77.12 97 ALA A O 1
ATOM 768 N N . VAL A 1 98 ? 17.019 -6.863 -15.279 1.00 80.94 98 VAL A N 1
ATOM 769 C CA . VAL A 1 98 ? 17.530 -5.651 -15.940 1.00 80.94 98 VAL A CA 1
ATOM 770 C C . VAL A 1 98 ? 18.943 -5.844 -16.478 1.00 80.94 98 VAL A C 1
ATOM 772 O O . VAL A 1 98 ? 19.265 -5.315 -17.539 1.00 80.94 98 VAL A O 1
ATOM 775 N N . MET A 1 99 ? 19.791 -6.594 -15.766 1.00 80.62 99 MET A N 1
ATOM 776 C CA . MET A 1 99 ? 21.137 -6.934 -16.243 1.00 80.62 99 MET A CA 1
ATOM 777 C C . MET A 1 99 ? 21.105 -7.916 -17.422 1.00 80.62 99 MET A C 1
ATOM 779 O O . MET A 1 99 ? 22.001 -7.882 -18.261 1.00 80.62 99 MET A O 1
ATOM 783 N N . GLU A 1 100 ? 20.082 -8.766 -17.507 1.00 84.38 100 GLU A N 1
ATOM 784 C CA . GLU A 1 100 ? 19.878 -9.690 -18.630 1.00 84.38 100 GLU A CA 1
ATOM 785 C C . GLU A 1 100 ? 19.386 -8.970 -19.901 1.00 84.38 100 GLU A C 1
ATOM 787 O O . GLU A 1 100 ? 19.639 -9.426 -21.020 1.00 84.38 100 GLU A O 1
ATOM 792 N N . CYS A 1 101 ? 18.744 -7.806 -19.759 1.00 84.69 101 CYS A N 1
ATOM 793 C CA . CYS A 1 101 ? 18.340 -6.963 -20.881 1.00 84.69 101 CYS A CA 1
ATOM 794 C C . CYS A 1 101 ? 19.547 -6.275 -21.547 1.00 84.69 101 CYS A C 1
ATOM 796 O O . CYS A 1 101 ? 20.061 -5.254 -21.081 1.00 84.69 101 CYS A O 1
ATOM 798 N N . LYS A 1 102 ? 19.950 -6.798 -22.710 1.00 85.38 102 LYS A N 1
ATOM 799 C CA . LYS A 1 102 ? 21.087 -6.287 -23.499 1.00 85.38 102 LYS A CA 1
ATOM 800 C C . LYS A 1 102 ? 20.839 -4.926 -24.164 1.00 85.38 102 LYS A C 1
ATOM 802 O O . LYS A 1 102 ? 21.803 -4.250 -24.509 1.00 85.38 102 LYS A O 1
ATOM 807 N N . THR A 1 103 ? 19.582 -4.520 -24.344 1.00 87.50 103 THR A N 1
ATOM 808 C CA . THR A 1 103 ? 19.207 -3.258 -25.007 1.00 87.50 103 THR A CA 1
ATOM 809 C C . THR A 1 103 ? 18.410 -2.344 -24.080 1.00 87.50 103 THR A C 1
ATOM 811 O O . THR A 1 103 ? 17.806 -2.799 -23.105 1.00 87.50 103 THR A O 1
ATOM 814 N N . GLU A 1 104 ? 18.428 -1.039 -24.362 1.00 85.62 104 GLU A N 1
ATOM 815 C CA . GLU A 1 104 ? 17.661 -0.052 -23.592 1.00 85.62 104 GLU A CA 1
ATOM 816 C C . GLU A 1 104 ? 16.154 -0.219 -23.810 1.00 85.62 104 GLU A C 1
ATOM 818 O O . GLU A 1 104 ? 15.382 -0.125 -22.861 1.00 85.62 104 GLU A O 1
ATOM 823 N N . GLU A 1 105 ? 15.739 -0.570 -25.026 1.00 87.00 105 GLU A N 1
ATOM 824 C CA . GLU A 1 105 ? 14.342 -0.825 -25.376 1.00 87.00 105 GLU A CA 1
ATOM 825 C C . GLU A 1 105 ? 13.778 -2.005 -24.578 1.00 87.00 105 GLU A C 1
ATOM 827 O O . GLU A 1 105 ? 12.672 -1.924 -24.047 1.00 87.00 105 GLU A O 1
ATOM 832 N N . ALA A 1 106 ? 14.561 -3.080 -24.421 1.00 86.19 106 ALA A N 1
ATOM 833 C CA . ALA A 1 106 ? 14.162 -4.234 -23.621 1.00 86.19 106 ALA A CA 1
ATOM 834 C C . ALA A 1 106 ? 14.031 -3.878 -22.131 1.00 86.19 106 ALA A C 1
ATOM 836 O O . ALA A 1 106 ? 13.079 -4.307 -21.479 1.00 86.19 106 ALA A O 1
ATOM 837 N N . ARG A 1 107 ? 14.947 -3.053 -21.597 1.00 87.12 107 ARG A N 1
ATOM 838 C CA . ARG A 1 107 ? 14.844 -2.549 -20.217 1.00 87.12 107 ARG A CA 1
ATOM 839 C C . ARG A 1 107 ? 13.621 -1.661 -20.033 1.00 87.12 107 ARG A C 1
ATOM 841 O O . ARG A 1 107 ? 12.916 -1.819 -19.044 1.00 87.12 107 ARG A O 1
ATOM 848 N N . ARG A 1 108 ? 13.338 -0.764 -20.981 1.00 85.12 108 ARG A N 1
ATOM 849 C CA . ARG A 1 108 ? 12.166 0.118 -20.925 1.00 85.12 108 ARG A CA 1
ATOM 850 C C . ARG A 1 108 ? 10.864 -0.680 -20.919 1.00 85.12 108 ARG A C 1
ATOM 852 O O . ARG A 1 108 ? 10.045 -0.466 -20.034 1.00 85.12 108 ARG A O 1
ATOM 859 N N . ALA A 1 109 ? 10.720 -1.654 -21.817 1.00 85.38 109 ALA A N 1
ATOM 860 C CA . ALA A 1 109 ? 9.552 -2.535 -21.842 1.00 85.38 109 ALA A CA 1
ATOM 861 C C . ALA A 1 109 ? 9.388 -3.325 -20.528 1.00 85.38 109 ALA A C 1
ATOM 863 O O . ALA A 1 109 ? 8.275 -3.468 -20.018 1.00 85.38 109 ALA A O 1
ATOM 864 N N . LEU A 1 110 ? 10.495 -3.798 -19.940 1.00 85.19 110 LEU A N 1
ATOM 865 C CA . LEU A 1 110 ? 10.490 -4.441 -18.623 1.00 85.19 110 LEU A CA 1
ATOM 866 C C . LEU A 1 110 ? 10.017 -3.476 -17.525 1.00 85.19 110 LEU A C 1
ATOM 868 O O . LEU A 1 110 ? 9.209 -3.862 -16.679 1.00 85.19 110 LEU A O 1
ATOM 872 N N . TRP A 1 111 ? 10.494 -2.229 -17.536 1.00 83.06 111 TRP A N 1
ATOM 873 C CA . TRP A 1 111 ? 10.079 -1.213 -16.572 1.00 83.06 111 TRP A CA 1
ATOM 874 C C . TRP A 1 111 ? 8.599 -0.875 -16.680 1.00 83.06 111 TRP A C 1
ATOM 876 O O . TRP A 1 111 ? 7.908 -0.904 -15.665 1.00 83.06 111 TRP A O 1
ATOM 886 N N . GLU A 1 112 ? 8.095 -0.648 -17.889 1.00 84.06 112 GLU A N 1
ATOM 887 C CA . GLU A 1 112 ? 6.675 -0.388 -18.137 1.00 84.06 112 GLU A CA 1
ATOM 888 C C . GLU A 1 112 ? 5.793 -1.562 -17.694 1.00 84.06 112 GLU A C 1
ATOM 890 O O . GLU A 1 112 ? 4.757 -1.366 -17.060 1.00 84.06 112 GLU A O 1
ATOM 895 N N . GLY A 1 113 ? 6.201 -2.800 -17.991 1.00 83.62 113 GLY A N 1
ATOM 896 C CA . GLY A 1 113 ? 5.467 -3.995 -17.574 1.00 83.62 113 GLY A CA 1
ATOM 897 C C . GLY A 1 113 ? 5.440 -4.179 -16.054 1.00 83.62 113 GLY A C 1
ATOM 898 O O . GLY A 1 113 ? 4.411 -4.553 -15.488 1.00 83.62 113 GLY A O 1
ATOM 899 N N . ASN A 1 114 ? 6.554 -3.897 -15.375 1.00 81.19 114 ASN A N 1
ATOM 900 C CA . ASN A 1 114 ? 6.618 -3.928 -13.913 1.00 81.19 114 ASN A CA 1
ATOM 901 C C . ASN A 1 114 ? 5.755 -2.831 -13.293 1.00 81.19 114 ASN A C 1
ATOM 903 O O . ASN A 1 114 ? 5.019 -3.104 -12.349 1.00 81.19 114 ASN A O 1
ATOM 907 N N . GLU A 1 115 ? 5.799 -1.622 -13.851 1.00 80.12 115 GLU A N 1
ATOM 908 C CA . GLU A 1 115 ? 5.007 -0.500 -13.359 1.00 80.12 115 GLU A CA 1
ATOM 909 C C . GLU A 1 115 ? 3.507 -0.755 -13.521 1.00 80.12 115 GLU A C 1
ATOM 911 O O . GLU A 1 115 ? 2.752 -0.576 -12.570 1.00 80.12 115 GLU A O 1
ATOM 916 N N . LYS A 1 116 ? 3.067 -1.289 -14.665 1.00 82.88 116 LYS A N 1
ATOM 917 C CA . LYS A 1 116 ? 1.661 -1.677 -14.870 1.00 82.88 116 LYS A CA 1
ATOM 918 C C . LYS A 1 116 ? 1.185 -2.706 -13.844 1.00 82.88 116 LYS A C 1
ATOM 920 O O . LYS A 1 116 ? 0.097 -2.558 -13.293 1.00 82.88 116 LYS A O 1
ATOM 925 N N . ARG A 1 117 ? 1.994 -3.737 -13.568 1.00 81.00 117 ARG A N 1
ATOM 926 C CA . ARG A 1 117 ? 1.663 -4.760 -12.558 1.00 81.00 117 ARG A CA 1
ATOM 927 C C . ARG A 1 117 ? 1.592 -4.174 -11.154 1.00 81.00 117 ARG A C 1
ATOM 929 O O . ARG A 1 117 ? 0.653 -4.480 -10.426 1.00 81.00 117 ARG A O 1
ATOM 936 N N . ARG A 1 118 ? 2.534 -3.294 -10.810 1.00 80.06 118 ARG A N 1
ATOM 937 C CA . ARG A 1 118 ? 2.519 -2.549 -9.550 1.00 80.06 118 ARG A CA 1
ATOM 938 C C . ARG A 1 118 ? 1.226 -1.771 -9.383 1.00 80.06 118 ARG A C 1
ATOM 940 O O . ARG A 1 118 ? 0.532 -1.956 -8.394 1.00 80.06 118 ARG A O 1
ATOM 947 N N . VAL A 1 119 ? 0.914 -0.908 -10.350 1.00 81.62 119 VAL A N 1
ATOM 948 C CA . VAL A 1 119 ? -0.264 -0.038 -10.310 1.00 81.62 119 VAL A CA 1
ATOM 949 C C . VAL A 1 119 ? -1.536 -0.874 -10.182 1.00 81.62 119 VAL A C 1
ATOM 951 O O . VAL A 1 119 ? -2.394 -0.550 -9.367 1.00 81.62 119 VAL A O 1
ATOM 954 N N . ALA A 1 120 ? -1.636 -1.993 -10.908 1.00 83.81 120 ALA A N 1
ATOM 955 C CA . ALA A 1 120 ? -2.758 -2.920 -10.777 1.00 83.81 120 ALA A CA 1
ATOM 956 C C . ALA A 1 120 ? -2.874 -3.513 -9.360 1.00 83.81 120 ALA A C 1
ATOM 958 O O . ALA A 1 120 ? -3.959 -3.494 -8.781 1.00 83.81 120 ALA A O 1
ATOM 959 N N . ALA A 1 121 ? -1.768 -3.992 -8.782 1.00 83.38 121 ALA A N 1
ATOM 960 C CA . ALA A 1 121 ? -1.761 -4.551 -7.431 1.00 83.38 121 ALA A CA 1
ATOM 961 C C . ALA A 1 121 ? -2.128 -3.503 -6.372 1.00 83.38 121 ALA A C 1
ATOM 963 O O . ALA A 1 121 ? -2.926 -3.767 -5.480 1.00 83.38 121 ALA A O 1
ATOM 964 N N . GLU A 1 122 ? -1.587 -2.293 -6.475 1.00 86.38 122 GLU A N 1
ATOM 965 C CA . GLU A 1 122 ? -1.887 -1.207 -5.542 1.00 86.38 122 GLU A CA 1
ATOM 966 C C . GLU A 1 122 ? -3.329 -0.722 -5.650 1.00 86.38 122 GLU A C 1
ATOM 968 O O . GLU A 1 122 ? -3.961 -0.476 -4.624 1.00 86.38 122 GLU A O 1
ATOM 973 N N . ASN A 1 123 ? -3.866 -0.625 -6.870 1.00 88.06 123 ASN A N 1
ATOM 974 C CA . ASN A 1 123 ? -5.278 -0.324 -7.081 1.00 88.06 123 ASN A CA 1
ATOM 975 C C . ASN A 1 123 ? -6.170 -1.392 -6.455 1.00 88.06 123 ASN A C 1
ATOM 977 O O . ASN A 1 123 ? -7.172 -1.044 -5.841 1.00 88.06 123 ASN A O 1
ATOM 981 N N . GLU A 1 124 ? -5.789 -2.667 -6.518 1.00 88.44 124 GLU A N 1
ATOM 982 C CA . GLU A 1 124 ? -6.543 -3.723 -5.844 1.00 88.44 124 GLU A CA 1
ATOM 983 C C . GLU A 1 124 ? -6.522 -3.562 -4.314 1.00 88.44 124 GLU A C 1
ATOM 985 O O . GLU A 1 124 ? -7.563 -3.689 -3.667 1.00 88.44 124 GLU A O 1
ATOM 990 N N . VAL A 1 125 ? -5.380 -3.195 -3.718 1.00 89.75 125 VAL A N 1
ATOM 991 C CA . VAL A 1 125 ? -5.315 -2.873 -2.277 1.00 89.75 125 VAL A CA 1
ATOM 992 C C . VAL A 1 125 ? -6.207 -1.686 -1.940 1.00 89.75 125 VAL A C 1
ATOM 994 O O . VAL A 1 125 ? -6.962 -1.753 -0.972 1.00 89.75 125 VAL A O 1
ATOM 997 N N . ALA A 1 126 ? -6.126 -0.607 -2.719 1.00 91.50 126 ALA A N 1
ATOM 998 C CA . ALA A 1 126 ? -6.922 0.593 -2.503 1.00 91.50 126 ALA A CA 1
ATOM 999 C C . ALA A 1 126 ? -8.420 0.306 -2.633 1.00 91.50 126 ALA A C 1
ATOM 1001 O O . ALA A 1 126 ? -9.190 0.704 -1.761 1.00 91.50 126 ALA A O 1
ATOM 1002 N N . ARG A 1 127 ? -8.823 -0.477 -3.636 1.00 91.38 127 ARG A N 1
ATOM 1003 C CA . ARG A 1 127 ? -10.202 -0.933 -3.826 1.00 91.38 127 ARG A CA 1
ATOM 1004 C C . ARG A 1 127 ? -10.715 -1.699 -2.607 1.00 91.38 127 ARG A C 1
ATOM 1006 O O . ARG A 1 127 ? -11.809 -1.423 -2.117 1.00 91.38 127 ARG A O 1
ATOM 1013 N N . LEU A 1 128 ? -9.924 -2.643 -2.092 1.00 92.19 128 LEU A N 1
ATOM 1014 C CA . LEU A 1 128 ? -10.269 -3.407 -0.889 1.00 92.19 128 LEU A CA 1
ATOM 1015 C C . LEU A 1 128 ? -10.321 -2.516 0.359 1.00 92.19 128 LEU A C 1
ATOM 1017 O O . LEU A 1 128 ? -11.238 -2.650 1.170 1.00 92.19 128 LEU A O 1
ATOM 1021 N N . ALA A 1 129 ? -9.363 -1.601 0.507 1.00 93.19 129 ALA A N 1
ATOM 1022 C CA . ALA A 1 129 ? -9.273 -0.713 1.655 1.00 93.19 129 ALA A CA 1
ATOM 1023 C C . ALA A 1 129 ? -10.435 0.281 1.683 1.00 93.19 129 ALA A C 1
ATOM 1025 O O . ALA A 1 129 ? -11.191 0.311 2.647 1.00 93.19 129 ALA A O 1
ATOM 1026 N N . PHE A 1 130 ? -10.635 1.059 0.621 1.00 92.81 130 PHE A N 1
ATOM 1027 C CA . PHE A 1 130 ? -11.699 2.058 0.572 1.00 92.81 130 PHE A CA 1
ATOM 1028 C C . PHE A 1 130 ? -13.098 1.429 0.540 1.00 92.81 130 PHE A C 1
ATOM 1030 O O . PHE A 1 130 ? -14.034 2.009 1.103 1.00 92.81 130 PHE A O 1
ATOM 1037 N N . GLY A 1 131 ? -13.233 0.232 -0.040 1.00 89.81 131 GLY A N 1
ATOM 1038 C CA . GLY A 1 131 ? -14.475 -0.537 -0.017 1.00 89.81 131 GLY A CA 1
ATOM 1039 C C . GLY A 1 131 ? -14.806 -1.118 1.361 1.00 89.81 131 GLY A C 1
ATOM 1040 O O . GLY A 1 131 ? -15.975 -1.154 1.739 1.00 89.81 131 GLY A O 1
ATOM 1041 N N . GLY A 1 132 ? -13.796 -1.556 2.122 1.00 88.88 132 GLY A N 1
ATOM 1042 C CA . GLY A 1 132 ? -13.973 -2.174 3.442 1.00 88.88 132 GLY A CA 1
ATOM 1043 C C . GLY A 1 132 ? -13.942 -1.198 4.622 1.00 88.88 132 GLY A C 1
ATOM 1044 O O . GLY A 1 132 ? -14.551 -1.467 5.656 1.00 88.88 132 GLY A O 1
ATOM 1045 N N . LEU A 1 133 ? -13.255 -0.063 4.482 1.00 91.56 133 LEU A N 1
ATOM 1046 C CA . LEU A 1 133 ? -13.039 0.934 5.531 1.00 91.56 133 LEU A CA 1
ATOM 1047 C C . LEU A 1 133 ? -13.739 2.242 5.143 1.00 91.56 133 LEU A C 1
ATOM 1049 O O . LEU A 1 133 ? -13.149 3.132 4.530 1.00 91.56 133 LEU A O 1
ATOM 1053 N N . GLY A 1 134 ? -15.020 2.361 5.503 1.00 88.00 134 GLY A N 1
ATOM 1054 C CA . GLY A 1 134 ? -15.871 3.479 5.071 1.00 88.00 134 GLY A CA 1
ATOM 1055 C C . GLY A 1 134 ? -15.356 4.868 5.469 1.00 88.00 134 GLY A C 1
ATOM 1056 O O . GLY A 1 134 ? -15.496 5.811 4.697 1.00 88.00 134 GLY A O 1
ATOM 1057 N N . SER A 1 135 ? -14.705 4.979 6.629 1.00 91.94 135 SER A N 1
ATOM 1058 C CA . SER A 1 135 ? -14.141 6.239 7.141 1.00 91.94 135 SER A CA 1
ATOM 1059 C C . SER A 1 135 ? -12.713 6.525 6.664 1.00 91.94 135 SER A C 1
ATOM 1061 O O . SER A 1 135 ? -12.157 7.559 7.026 1.00 91.94 135 SER A O 1
ATOM 1063 N N . LEU A 1 136 ? -12.107 5.622 5.883 1.00 94.69 136 LEU A N 1
ATOM 1064 C CA . LEU A 1 136 ? -10.720 5.766 5.452 1.00 94.69 136 LEU A CA 1
ATOM 1065 C C . LEU A 1 136 ? -10.589 6.915 4.457 1.00 94.69 136 LEU A C 1
ATOM 1067 O O . LEU A 1 136 ? -11.213 6.898 3.396 1.00 94.69 136 LEU A O 1
ATOM 1071 N N . GLU A 1 137 ? -9.751 7.883 4.798 1.00 94.44 137 GLU A N 1
ATOM 1072 C CA . GLU A 1 137 ? -9.435 9.061 3.992 1.00 94.44 137 GLU A CA 1
ATOM 1073 C C . GLU A 1 137 ? -8.118 8.842 3.232 1.00 94.44 137 GLU A C 1
ATOM 1075 O O . GLU A 1 137 ? -8.018 9.185 2.054 1.00 94.44 137 GLU A O 1
ATOM 1080 N N . GLU A 1 138 ? -7.136 8.199 3.875 1.00 95.31 138 GLU A N 1
ATOM 1081 C CA . GLU A 1 138 ? -5.796 7.984 3.329 1.00 95.31 138 GLU A CA 1
ATOM 1082 C C . GLU A 1 138 ? -5.313 6.540 3.511 1.00 95.31 138 GLU A C 1
ATOM 1084 O O . GLU A 1 138 ? -5.324 5.987 4.615 1.00 95.31 138 GLU A O 1
ATOM 1089 N N . LEU A 1 139 ? -4.817 5.951 2.423 1.00 94.00 139 LEU A N 1
ATOM 1090 C CA . LEU A 1 139 ? -4.132 4.664 2.410 1.00 94.00 139 LEU A CA 1
ATOM 1091 C C . LEU A 1 139 ? -2.686 4.859 1.962 1.00 94.00 139 LEU A C 1
ATOM 1093 O O . LEU A 1 139 ? -2.432 5.266 0.834 1.00 94.00 139 LEU A O 1
ATOM 1097 N N . TRP A 1 140 ? -1.739 4.466 2.798 1.00 92.25 140 TRP A N 1
ATOM 1098 C CA . TRP A 1 140 ? -0.323 4.434 2.476 1.00 92.25 140 TRP A CA 1
ATOM 1099 C C . TRP A 1 140 ? 0.115 3.008 2.149 1.00 92.25 140 TRP A C 1
ATOM 1101 O O . TRP A 1 140 ? -0.054 2.077 2.943 1.00 92.25 140 TRP A O 1
ATOM 1111 N N . VAL A 1 141 ? 0.711 2.854 0.972 1.00 87.75 141 VAL A N 1
ATOM 1112 C CA . VAL A 1 141 ? 1.263 1.603 0.459 1.00 87.75 141 VAL A CA 1
ATOM 1113 C C . VAL A 1 141 ? 2.782 1.749 0.427 1.00 87.75 141 VAL A C 1
ATOM 1115 O O . VAL A 1 141 ? 3.353 2.436 -0.420 1.00 87.75 141 VAL A O 1
ATOM 1118 N N . GLY A 1 142 ? 3.454 1.125 1.390 1.00 82.12 142 GLY A N 1
ATOM 1119 C CA . GLY A 1 142 ? 4.865 1.379 1.652 1.00 82.12 142 GLY A CA 1
ATOM 1120 C C . GLY A 1 142 ? 5.082 2.712 2.375 1.00 82.12 142 GLY A C 1
ATOM 1121 O O . GLY A 1 142 ? 4.297 3.103 3.237 1.00 82.12 142 GLY A O 1
ATOM 1122 N N . GLU A 1 143 ? 6.194 3.381 2.073 1.00 77.50 143 GLU A N 1
ATOM 1123 C CA . GLU A 1 143 ? 6.612 4.604 2.780 1.00 77.50 143 GLU A CA 1
ATOM 1124 C C . GLU A 1 143 ? 6.332 5.897 2.010 1.00 77.50 143 GLU A C 1
ATOM 1126 O O . GLU A 1 143 ? 6.309 6.960 2.611 1.00 77.50 143 GLU A O 1
ATOM 1131 N N . LYS A 1 144 ? 6.123 5.823 0.691 1.00 78.31 144 LYS A N 1
ATOM 1132 C CA . LYS A 1 144 ? 6.151 7.006 -0.192 1.00 78.31 144 LYS A CA 1
ATOM 1133 C C . LYS A 1 144 ? 4.975 7.111 -1.153 1.00 78.31 144 LYS A C 1
ATOM 1135 O O . LYS A 1 144 ? 4.984 7.950 -2.051 1.00 78.31 144 LYS A O 1
ATOM 1140 N N . ARG A 1 145 ? 3.998 6.214 -1.041 1.00 83.94 145 ARG A N 1
ATOM 1141 C CA . ARG A 1 145 ? 2.842 6.192 -1.934 1.00 83.94 145 ARG A CA 1
ATOM 1142 C C . ARG A 1 145 ? 1.571 6.218 -1.114 1.00 83.94 145 ARG A C 1
ATOM 1144 O O . ARG A 1 145 ? 1.340 5.320 -0.307 1.00 83.94 145 ARG A O 1
ATOM 1151 N N . VAL A 1 146 ? 0.776 7.254 -1.344 1.00 90.62 146 VAL A N 1
ATOM 1152 C CA . VAL A 1 146 ? -0.485 7.493 -0.656 1.00 90.62 146 VAL A CA 1
ATOM 1153 C C . VAL A 1 146 ? -1.606 7.558 -1.683 1.00 90.62 146 VAL A C 1
ATOM 1155 O O . VAL A 1 146 ? -1.509 8.263 -2.682 1.00 90.62 146 VAL A O 1
ATOM 1158 N N . ALA A 1 147 ? -2.665 6.796 -1.455 1.00 91.81 147 ALA A N 1
ATOM 1159 C CA . ALA A 1 147 ? -3.948 7.005 -2.095 1.00 91.81 147 ALA A CA 1
ATOM 1160 C C . ALA A 1 147 ? -4.812 7.843 -1.159 1.00 91.81 147 ALA A C 1
ATOM 1162 O O . ALA A 1 147 ? -5.009 7.481 0.004 1.00 91.81 147 ALA A O 1
ATOM 1163 N N . ARG A 1 148 ? -5.355 8.942 -1.674 1.00 93.56 148 ARG A N 1
ATOM 1164 C CA . ARG A 1 148 ? -6.362 9.745 -0.982 1.00 93.56 148 ARG A CA 1
ATOM 1165 C C . ARG A 1 148 ? -7.719 9.485 -1.602 1.00 93.56 148 ARG A C 1
ATOM 1167 O O . ARG A 1 148 ? -7.861 9.552 -2.825 1.00 93.56 148 ARG A O 1
ATOM 1174 N N . ARG A 1 149 ? -8.718 9.190 -0.770 1.00 89.06 149 ARG A N 1
ATOM 1175 C CA . ARG A 1 149 ? -10.093 8.999 -1.237 1.00 89.06 149 ARG A CA 1
ATOM 1176 C C . ARG A 1 149 ? -10.560 10.279 -1.930 1.00 89.06 149 ARG A C 1
ATOM 1178 O O . ARG A 1 149 ? -10.482 11.364 -1.359 1.00 89.06 149 ARG A O 1
ATOM 1185 N N . SER A 1 150 ? -11.069 10.147 -3.149 1.00 83.94 150 SER A N 1
ATOM 1186 C CA . SER A 1 150 ? -11.685 11.262 -3.857 1.00 83.94 150 SER A CA 1
ATOM 1187 C C . SER A 1 150 ? -13.168 11.333 -3.502 1.00 83.94 150 SER A C 1
ATOM 1189 O O . SER A 1 150 ? -13.875 10.327 -3.496 1.00 83.94 150 SER A O 1
ATOM 1191 N N . LEU A 1 151 ? -13.646 12.540 -3.194 1.00 69.94 151 LEU A N 1
ATOM 1192 C CA . LEU A 1 151 ? -15.068 12.815 -2.953 1.00 69.94 151 LEU A CA 1
ATOM 1193 C C . LEU A 1 151 ? -15.853 13.021 -4.257 1.00 69.94 151 LEU A C 1
ATOM 1195 O O . LEU A 1 151 ? -17.072 13.187 -4.220 1.00 69.94 151 LEU A O 1
ATOM 1199 N N . GLN A 1 152 ? -15.175 13.015 -5.409 1.00 62.62 152 GLN A N 1
ATOM 1200 C CA . GLN A 1 152 ? -15.833 13.036 -6.709 1.00 62.62 152 GLN A CA 1
ATOM 1201 C C . GLN A 1 152 ? -16.463 11.662 -6.952 1.00 62.62 152 GLN A C 1
ATOM 1203 O O . GLN A 1 152 ? -15.802 10.716 -7.383 1.00 62.62 152 GLN A O 1
ATOM 1208 N N . MET A 1 153 ? -17.755 11.542 -6.640 1.00 54.06 153 MET A N 1
ATOM 1209 C CA . MET A 1 153 ? -18.549 10.425 -7.134 1.00 54.06 153 MET A CA 1
ATOM 1210 C C . MET A 1 153 ? -18.613 10.533 -8.655 1.00 54.06 153 MET A C 1
ATOM 1212 O O . MET A 1 153 ? -19.218 11.463 -9.187 1.00 54.06 153 MET A O 1
ATOM 1216 N N . ASN A 1 154 ? -17.997 9.579 -9.348 1.00 54.78 154 ASN A N 1
ATOM 1217 C CA . ASN A 1 154 ? -18.249 9.395 -10.769 1.00 54.78 154 ASN A CA 1
ATOM 1218 C C . ASN A 1 154 ? -19.726 9.016 -10.962 1.00 54.78 154 ASN A C 1
ATOM 1220 O O . ASN A 1 154 ? -20.336 8.391 -10.084 1.00 54.78 154 ASN A O 1
ATOM 1224 N N . GLU A 1 155 ? -20.297 9.397 -12.106 1.00 46.75 155 GLU A N 1
ATOM 1225 C CA . GLU A 1 155 ? -21.648 9.019 -12.530 1.00 46.75 155 GLU A CA 1
ATOM 1226 C C . GLU A 1 155 ? -21.768 7.482 -12.538 1.00 46.75 155 GLU A C 1
ATOM 1228 O O . GLU A 1 155 ? -21.363 6.814 -13.483 1.00 46.75 155 GLU A O 1
ATOM 1233 N N . GLY A 1 156 ? -22.232 6.902 -11.427 1.00 54.34 156 GLY A N 1
ATOM 1234 C CA . GLY A 1 156 ? -22.218 5.451 -11.201 1.00 54.34 156 GLY A CA 1
ATOM 1235 C C . GLY A 1 156 ? -21.984 5.010 -9.751 1.00 54.34 156 GLY A C 1
ATOM 1236 O O . GLY A 1 156 ? -22.149 3.832 -9.451 1.00 54.34 156 GLY A O 1
ATOM 1237 N N . GLY A 1 157 ? -21.624 5.919 -8.835 1.00 61.09 157 GLY A N 1
ATOM 1238 C CA . GLY A 1 157 ? -21.451 5.591 -7.408 1.00 61.09 157 GLY A CA 1
ATOM 1239 C C . GLY A 1 157 ? -20.199 4.761 -7.098 1.00 61.09 157 GLY A C 1
ATOM 1240 O O . GLY A 1 157 ? -20.055 4.239 -5.993 1.00 61.09 157 GLY A O 1
ATOM 1241 N N . GLN A 1 158 ? -19.290 4.639 -8.065 1.00 66.19 158 GLN A N 1
ATOM 1242 C CA . GLN A 1 158 ? -18.033 3.921 -7.909 1.00 66.19 158 GLN A CA 1
ATOM 1243 C C . GLN A 1 158 ? -17.034 4.787 -7.129 1.00 66.19 158 GLN A C 1
ATOM 1245 O O . GLN A 1 158 ? -16.883 5.980 -7.402 1.00 66.19 158 GLN A O 1
ATOM 1250 N N . GLN A 1 159 ? -16.393 4.196 -6.118 1.00 77.12 159 GLN A N 1
ATOM 1251 C CA . GLN A 1 159 ? -15.393 4.888 -5.306 1.00 77.12 159 GLN A CA 1
ATOM 1252 C C . GLN A 1 159 ? -14.146 5.164 -6.149 1.00 77.12 159 GLN A C 1
ATOM 1254 O O . GLN A 1 159 ? -13.692 4.283 -6.868 1.00 77.12 159 GLN A O 1
ATOM 1259 N N . SER A 1 160 ? -13.586 6.366 -6.040 1.00 87.12 160 SER A N 1
ATOM 1260 C CA . SER A 1 160 ? -12.351 6.752 -6.724 1.00 87.12 160 SER A CA 1
ATOM 1261 C C . SER A 1 160 ? -11.326 7.290 -5.726 1.00 87.12 160 SER A C 1
ATOM 1263 O O . SER A 1 160 ? -11.664 7.722 -4.616 1.00 87.12 160 SER A O 1
ATOM 1265 N N . TRP A 1 161 ? -10.051 7.248 -6.098 1.00 91.44 161 TRP A N 1
ATOM 1266 C CA . TRP A 1 161 ? -8.953 7.790 -5.299 1.00 91.44 161 TRP A CA 1
ATOM 1267 C C . TRP A 1 161 ? -7.887 8.411 -6.189 1.00 91.44 161 TRP A C 1
ATOM 1269 O O . TRP A 1 161 ? -7.762 8.091 -7.369 1.00 91.44 161 TRP A O 1
ATOM 1279 N N . VAL A 1 162 ? -7.111 9.315 -5.607 1.00 90.38 162 VAL A N 1
ATOM 1280 C CA . VAL A 1 162 ? -5.955 9.922 -6.261 1.00 90.38 162 VAL A CA 1
ATOM 1281 C C . VAL A 1 162 ? -4.707 9.361 -5.609 1.00 90.38 162 VAL A C 1
ATOM 1283 O O . VAL A 1 162 ? -4.535 9.459 -4.393 1.00 90.38 162 VAL A O 1
ATOM 1286 N N . TRP A 1 163 ? -3.844 8.760 -6.419 1.00 88.75 163 TRP A N 1
ATOM 1287 C CA . TRP A 1 163 ? -2.500 8.411 -5.998 1.00 88.75 163 TRP A CA 1
ATOM 1288 C C . TRP A 1 163 ? -1.618 9.648 -6.016 1.00 88.75 163 TRP A C 1
ATOM 1290 O O . TRP A 1 163 ? -1.563 10.382 -7.004 1.00 88.75 163 TRP A O 1
ATOM 1300 N N . GLU A 1 164 ? -0.867 9.817 -4.941 1.00 86.75 164 GLU A N 1
ATOM 1301 C CA . GLU A 1 164 ? 0.273 10.708 -4.867 1.00 86.75 164 GLU A CA 1
ATOM 1302 C C . GLU A 1 164 ? 1.502 9.900 -4.477 1.00 86.75 164 GLU A C 1
ATOM 1304 O O . GLU A 1 164 ? 1.469 8.993 -3.634 1.00 86.75 164 GLU A O 1
ATOM 1309 N N . ARG A 1 165 ? 2.610 10.224 -5.132 1.00 76.75 165 ARG A N 1
ATOM 1310 C CA . ARG A 1 165 ? 3.890 9.577 -4.904 1.00 76.75 165 ARG A CA 1
ATOM 1311 C C . ARG A 1 165 ? 4.927 10.625 -4.552 1.00 76.75 165 ARG A C 1
ATOM 1313 O O . ARG A 1 165 ? 5.227 11.508 -5.357 1.00 76.75 165 ARG A O 1
ATOM 1320 N N . GLU A 1 166 ? 5.527 10.473 -3.381 1.00 67.75 166 GLU A N 1
ATOM 1321 C CA . GLU A 1 166 ? 6.757 11.184 -3.076 1.00 67.75 166 GLU A CA 1
ATOM 1322 C C . GLU A 1 166 ? 7.880 10.632 -3.954 1.00 67.75 166 GLU A C 1
ATOM 1324 O O . GLU A 1 166 ? 7.999 9.421 -4.169 1.00 67.75 166 GLU A O 1
ATOM 1329 N N . ALA A 1 167 ? 8.694 11.535 -4.506 1.00 54.66 167 ALA A N 1
ATOM 1330 C CA . ALA A 1 167 ? 9.842 11.145 -5.306 1.00 54.66 167 ALA A CA 1
ATOM 1331 C C . ALA A 1 167 ? 10.732 10.210 -4.481 1.00 54.66 167 ALA A C 1
ATOM 1333 O O . ALA A 1 167 ? 11.040 10.487 -3.319 1.00 54.66 167 ALA A O 1
ATOM 1334 N N . ASP A 1 168 ? 11.164 9.103 -5.084 1.00 55.31 168 ASP A N 1
ATOM 1335 C CA . ASP A 1 168 ? 12.175 8.261 -4.468 1.00 55.31 168 ASP A CA 1
ATOM 1336 C C . ASP A 1 168 ? 13.454 9.096 -4.335 1.00 55.31 168 ASP A C 1
ATOM 1338 O O . ASP A 1 168 ? 14.214 9.247 -5.289 1.00 55.31 168 ASP A O 1
ATOM 1342 N N . GLY A 1 169 ? 13.681 9.678 -3.151 1.00 48.88 169 GLY A N 1
ATOM 1343 C CA . GLY A 1 169 ? 14.981 10.236 -2.801 1.00 48.88 169 GLY A CA 1
ATOM 1344 C C . GLY A 1 169 ? 16.049 9.208 -3.157 1.00 48.88 169 GLY A C 1
ATOM 1345 O O . GLY A 1 169 ? 15.868 8.028 -2.845 1.00 48.88 169 GLY A O 1
ATOM 1346 N N . MET A 1 170 ? 17.074 9.664 -3.889 1.00 46.12 170 MET A N 1
ATOM 1347 C CA . MET A 1 170 ? 18.211 8.891 -4.394 1.00 46.12 170 MET A CA 1
ATOM 1348 C C . MET A 1 170 ? 18.558 7.799 -3.380 1.00 46.12 170 MET A C 1
ATOM 1350 O O . MET A 1 170 ? 19.095 8.101 -2.321 1.00 46.12 170 MET A O 1
ATOM 1354 N N . GLY A 1 171 ? 18.125 6.558 -3.640 1.00 45.94 171 GLY A N 1
ATOM 1355 C CA . GLY A 1 171 ? 18.237 5.505 -2.634 1.00 45.94 171 GLY A CA 1
ATOM 1356 C C . GLY A 1 171 ? 19.693 5.354 -2.202 1.00 45.94 171 GLY A C 1
ATOM 1357 O O . GLY A 1 171 ? 20.577 5.582 -3.029 1.00 45.94 171 GLY A O 1
ATOM 1358 N N . ASP A 1 172 ? 19.923 4.913 -0.961 1.00 44.12 172 ASP A N 1
ATOM 1359 C CA . ASP A 1 172 ? 21.220 4.761 -0.255 1.00 44.12 172 ASP A CA 1
ATOM 1360 C C . ASP A 1 172 ? 22.366 4.044 -1.013 1.00 44.12 172 ASP A C 1
ATOM 1362 O O . ASP A 1 172 ? 23.451 3.832 -0.480 1.00 44.12 172 ASP A O 1
ATOM 1366 N N . TYR A 1 173 ? 22.160 3.641 -2.267 1.00 49.28 173 TYR A N 1
ATOM 1367 C CA . TYR A 1 173 ? 23.082 2.860 -3.082 1.00 49.28 173 TYR A CA 1
ATOM 1368 C C . TYR A 1 173 ? 23.370 3.452 -4.467 1.00 49.28 173 TYR A C 1
ATOM 1370 O O . TYR A 1 173 ? 24.198 2.898 -5.193 1.00 49.28 173 TYR A O 1
ATOM 1378 N N . ALA A 1 174 ? 22.717 4.547 -4.871 1.00 50.97 174 ALA A N 1
ATOM 1379 C CA . ALA A 1 174 ? 23.069 5.237 -6.107 1.00 50.97 174 ALA A CA 1
ATOM 1380 C C . ALA A 1 174 ? 24.256 6.171 -5.842 1.00 50.97 174 ALA A C 1
ATOM 1382 O O . ALA A 1 174 ? 24.108 7.383 -5.729 1.00 50.97 174 ALA A O 1
ATOM 1383 N N . LEU A 1 175 ? 25.460 5.597 -5.769 1.00 54.78 175 LEU A N 1
ATOM 1384 C CA . LEU A 1 175 ? 26.669 6.385 -5.990 1.00 54.78 175 LEU A CA 1
ATOM 1385 C C . LEU A 1 175 ? 26.526 7.044 -7.367 1.00 54.78 175 LEU A C 1
ATOM 1387 O O . LEU A 1 175 ? 26.404 6.360 -8.394 1.00 54.78 175 LEU A O 1
ATOM 1391 N N . VAL A 1 176 ? 26.462 8.375 -7.358 1.00 52.41 176 VAL A N 1
ATOM 1392 C CA . VAL A 1 176 ? 26.358 9.219 -8.548 1.00 52.41 176 VAL A CA 1
ATOM 1393 C C . VAL A 1 176 ? 27.456 8.800 -9.532 1.00 52.41 176 VAL A C 1
ATOM 1395 O O . VAL A 1 176 ? 28.632 8.784 -9.183 1.00 52.41 176 VAL A O 1
ATOM 1398 N N . GLY A 1 177 ? 27.064 8.401 -10.746 1.00 55.72 177 GLY A N 1
ATOM 1399 C CA . GLY A 1 177 ? 27.983 7.922 -11.791 1.00 55.72 177 GLY A CA 1
ATOM 1400 C C . GLY A 1 177 ? 28.025 6.402 -12.005 1.00 55.72 177 GLY A C 1
ATOM 1401 O O . GLY A 1 177 ? 28.681 5.943 -12.936 1.00 55.72 177 GLY A O 1
ATOM 1402 N N . THR A 1 178 ? 27.309 5.601 -11.211 1.00 73.31 178 THR A N 1
ATOM 1403 C CA . THR A 1 178 ? 27.203 4.147 -11.445 1.00 73.31 178 THR A CA 1
ATOM 1404 C C . THR A 1 178 ? 26.154 3.793 -12.509 1.00 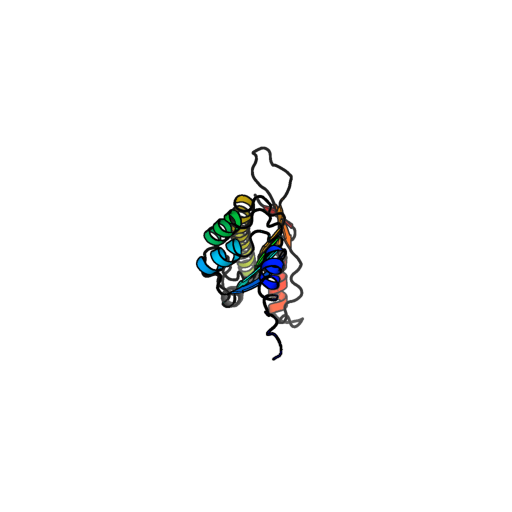73.31 178 THR A C 1
ATOM 1406 O O . THR A 1 178 ? 25.170 4.508 -12.701 1.00 73.31 178 THR A O 1
ATOM 1409 N N . MET A 1 179 ? 26.302 2.629 -13.158 1.00 74.25 179 MET A N 1
ATOM 1410 C CA . MET A 1 179 ? 25.280 2.057 -14.059 1.00 74.25 179 MET A CA 1
ATOM 1411 C C . MET A 1 179 ? 23.891 1.961 -13.402 1.00 74.25 179 MET A C 1
ATOM 1413 O O . MET A 1 179 ? 22.869 2.116 -14.068 1.00 74.25 179 MET A O 1
ATOM 1417 N N . TRP A 1 180 ? 23.843 1.772 -12.082 1.00 73.69 180 TRP A N 1
ATOM 1418 C CA . TRP A 1 180 ? 22.598 1.731 -11.320 1.00 73.69 180 TRP A CA 1
ATOM 1419 C C . TRP A 1 180 ? 21.885 3.080 -11.251 1.00 73.69 180 TRP A C 1
ATOM 1421 O O . TRP A 1 180 ? 20.658 3.097 -11.297 1.00 73.69 180 TRP A O 1
ATOM 1431 N N . ALA A 1 181 ? 22.619 4.196 -11.228 1.00 72.75 181 ALA A N 1
ATOM 1432 C CA . ALA A 1 181 ? 22.017 5.524 -11.320 1.00 72.75 181 ALA A CA 1
ATOM 1433 C C . ALA A 1 181 ? 21.327 5.733 -12.682 1.00 72.75 181 ALA A C 1
ATOM 1435 O O . ALA A 1 181 ? 20.247 6.320 -12.748 1.00 72.75 181 ALA A O 1
ATOM 1436 N N . ARG A 1 182 ? 21.897 5.187 -13.771 1.00 77.88 182 ARG A N 1
ATOM 1437 C CA . ARG A 1 182 ? 21.259 5.204 -15.099 1.00 77.88 182 ARG A CA 1
ATOM 1438 C C . ARG A 1 182 ? 19.975 4.374 -15.116 1.00 77.88 182 ARG A C 1
A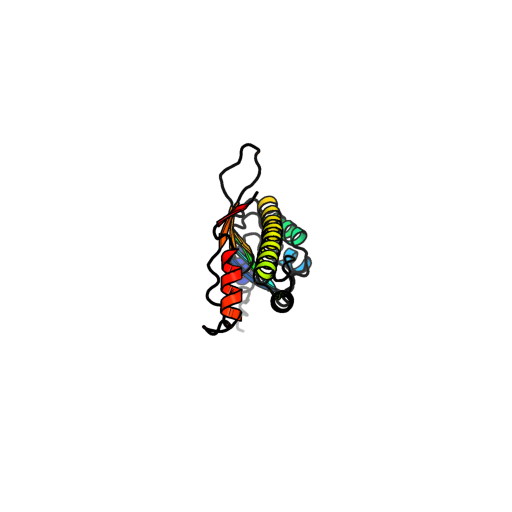TOM 1440 O O . ARG A 1 182 ? 18.942 4.885 -15.532 1.00 77.88 182 ARG A O 1
ATOM 1447 N N . TYR A 1 183 ? 20.009 3.135 -14.623 1.00 79.00 183 TYR A N 1
ATOM 1448 C CA . TYR A 1 183 ? 18.815 2.280 -14.571 1.00 79.00 183 TYR A CA 1
ATOM 1449 C C . TYR A 1 183 ? 17.725 2.830 -13.650 1.00 79.00 183 TYR A C 1
ATOM 1451 O O . TYR A 1 183 ? 16.541 2.678 -13.941 1.00 79.00 183 TYR A O 1
ATOM 1459 N N . GLN A 1 184 ? 18.106 3.505 -12.566 1.00 75.69 184 GLN A N 1
ATOM 1460 C CA . GLN A 1 184 ? 17.157 4.204 -11.710 1.00 75.69 184 GLN A CA 1
ATOM 1461 C C . GLN A 1 184 ? 16.456 5.335 -12.468 1.00 75.69 184 GLN A C 1
ATOM 1463 O O . GLN A 1 184 ? 15.233 5.417 -12.417 1.00 75.69 184 GLN A O 1
ATOM 1468 N N . LYS A 1 185 ? 17.202 6.153 -13.219 1.00 78.31 185 LYS A N 1
ATOM 1469 C CA . LYS A 1 185 ? 16.620 7.218 -14.043 1.00 78.31 185 LYS A CA 1
ATOM 1470 C C . LYS A 1 185 ? 15.707 6.665 -15.144 1.00 78.31 185 LYS A C 1
ATOM 1472 O O . LYS A 1 185 ? 14.643 7.224 -15.384 1.00 78.31 185 LYS A O 1
ATOM 1477 N N . GLU A 1 186 ? 16.097 5.560 -15.787 1.00 80.56 186 GLU A N 1
ATOM 1478 C CA . GLU A 1 186 ? 15.248 4.848 -16.758 1.00 80.56 186 GLU A CA 1
ATOM 1479 C C . GLU A 1 186 ? 13.923 4.398 -16.110 1.00 80.56 186 GLU A C 1
ATOM 1481 O O . GLU A 1 186 ? 12.860 4.605 -16.689 1.00 80.56 186 GLU A O 1
ATOM 1486 N N . ARG A 1 187 ? 13.970 3.853 -14.885 1.00 76.88 187 ARG A N 1
ATOM 1487 C CA . ARG A 1 187 ? 12.780 3.453 -14.114 1.00 76.88 187 ARG A CA 1
ATOM 1488 C C . ARG A 1 187 ? 11.916 4.650 -13.708 1.00 76.88 187 ARG A C 1
ATOM 1490 O O . ARG A 1 187 ? 10.701 4.592 -13.821 1.00 76.88 187 ARG A O 1
ATOM 1497 N N . GLU A 1 188 ? 12.519 5.731 -13.223 1.00 75.75 188 GLU A N 1
ATOM 1498 C CA . GLU A 1 188 ? 11.790 6.952 -12.851 1.00 75.75 188 GLU A CA 1
ATOM 1499 C C . GLU A 1 188 ? 11.063 7.583 -14.044 1.00 75.75 188 GLU A C 1
ATOM 1501 O O . GLU A 1 188 ? 10.021 8.202 -13.858 1.00 75.75 188 GLU A O 1
ATOM 1506 N N . GLY A 1 189 ? 11.568 7.385 -15.265 1.00 76.25 189 GLY A N 1
ATOM 1507 C CA . GLY A 1 189 ? 10.934 7.871 -16.489 1.00 76.25 189 GLY A CA 1
ATOM 1508 C C . GLY A 1 189 ? 9.616 7.182 -16.858 1.00 76.25 189 GLY A C 1
ATOM 1509 O O . GLY A 1 189 ? 8.863 7.753 -17.639 1.00 76.25 189 GLY A O 1
ATOM 1510 N N . VAL A 1 190 ? 9.325 5.992 -16.316 1.00 77.44 190 VAL A N 1
ATOM 1511 C CA . VAL A 1 190 ? 8.051 5.281 -16.563 1.00 77.44 190 VAL A CA 1
ATOM 1512 C C . VAL A 1 190 ? 7.033 5.468 -15.437 1.00 77.44 190 VAL A C 1
ATOM 1514 O O . VAL A 1 190 ? 5.912 4.984 -15.536 1.00 77.44 190 VAL A O 1
ATOM 1517 N N . ILE A 1 191 ? 7.434 6.133 -14.352 1.00 74.25 191 ILE A N 1
ATOM 1518 C CA . ILE A 1 191 ? 6.619 6.320 -13.156 1.00 74.25 191 ILE A CA 1
ATOM 1519 C C . ILE A 1 191 ? 5.728 7.555 -13.323 1.00 74.25 191 ILE A C 1
ATOM 1521 O O . ILE A 1 191 ? 6.220 8.679 -13.452 1.00 74.25 191 ILE A O 1
ATOM 1525 N N . GLU A 1 192 ? 4.417 7.362 -13.211 1.00 74.12 192 GLU A N 1
ATOM 1526 C CA . GLU A 1 192 ? 3.468 8.463 -13.066 1.00 74.12 192 GLU A CA 1
ATOM 1527 C C . GLU A 1 192 ? 3.469 8.975 -11.611 1.00 74.12 192 GLU A C 1
ATOM 1529 O O . GLU A 1 192 ? 3.570 8.219 -10.639 1.00 74.12 192 GLU A O 1
ATOM 1534 N N . ARG A 1 193 ? 3.453 10.305 -11.445 1.00 72.44 193 ARG A N 1
ATOM 1535 C CA . ARG A 1 193 ? 3.529 10.951 -10.117 1.00 72.44 193 ARG A CA 1
ATOM 1536 C C . ARG A 1 193 ? 2.166 11.143 -9.466 1.00 72.44 193 ARG A C 1
ATOM 1538 O O . ARG A 1 193 ? 2.087 11.212 -8.241 1.00 72.44 193 ARG A O 1
ATOM 1545 N N . SER A 1 194 ? 1.128 11.256 -10.286 1.00 75.81 194 SER A N 1
ATOM 1546 C CA . SER A 1 194 ? -0.255 11.344 -9.849 1.00 75.81 194 SER A CA 1
ATOM 1547 C C . SER A 1 194 ? -1.133 10.590 -10.833 1.00 75.81 194 SER A C 1
ATOM 1549 O O . SER A 1 194 ? -0.983 10.758 -12.041 1.00 75.81 194 SER A O 1
ATOM 1551 N N . GLU A 1 195 ? -1.997 9.731 -10.300 1.00 81.38 195 GLU A N 1
ATOM 1552 C CA . GLU A 1 195 ? -2.800 8.776 -11.063 1.00 81.38 195 GLU A CA 1
ATOM 1553 C C . GLU A 1 195 ? -4.198 8.695 -10.431 1.00 81.38 195 GLU A C 1
ATOM 1555 O O . GLU A 1 195 ? -4.318 8.674 -9.203 1.00 81.38 195 GLU A O 1
ATOM 1560 N N . LEU A 1 196 ? -5.257 8.629 -11.242 1.00 81.12 196 LEU A N 1
ATOM 1561 C CA . LEU A 1 196 ? -6.613 8.357 -10.755 1.00 81.12 196 LEU A CA 1
ATOM 1562 C C . LEU A 1 196 ? -6.830 6.838 -10.679 1.00 81.12 196 LEU A C 1
ATOM 1564 O O . LEU A 1 196 ? -6.666 6.142 -11.681 1.00 81.12 196 LEU A O 1
ATOM 1568 N N . GLY A 1 197 ? -7.224 6.333 -9.512 1.00 76.75 197 GLY A N 1
ATOM 1569 C CA . GLY A 1 197 ? -7.693 4.961 -9.321 1.00 76.75 197 GLY A CA 1
ATOM 1570 C C . GLY A 1 197 ? -9.217 4.884 -9.191 1.00 76.75 197 GLY A C 1
ATOM 1571 O O . GLY A 1 197 ? -9.858 5.836 -8.734 1.00 76.75 197 GLY A O 1
ATOM 1572 N N . MET A 1 198 ? -9.784 3.752 -9.615 1.00 74.75 198 MET A N 1
ATOM 1573 C CA . MET A 1 198 ? -11.220 3.425 -9.600 1.00 74.75 198 MET A CA 1
ATOM 1574 C C . MET A 1 198 ? -11.451 1.966 -9.202 1.00 74.75 198 MET A C 1
ATOM 1576 O O . MET A 1 198 ? -10.504 1.163 -9.367 1.00 74.75 198 MET A O 1
#

Sequence (198 aa):
MPSLSSRDDDDGSLLKAVKGLKSFDGSAAWSLAELTFLTTTFPHLHHLILRSESYCYRADIASIMRILGQGLTHLKTLQISKIEYLDMGYRGVWKRAVMECKTEEARRALWEGNEKRRVAAENEVARLAFGGLGSLEELWVGEKRVARRSLQMNEGGQQSWVWEREADGMGDYALVGTMWARYQKEREGVIERSELGM

Secondary structure (DSSP, 8-state):
---------SHHHHHHHHHT--EEEEEE---HHHHHHHHHH-TT-SEEEEEESSSS-SS-HHHHHHHHHHH-TT--EEEEE--TTTTT--HHHHHHHHHH--SHHHHHHHHHHHHHHHHHHHHHHHHHHHHH-TT--EEEESSSEEEEEE----TT---EEEEEE------TT--TTSHHHHHHHHHHTT--SEEEE-

Radius of gyration: 21.73 Å; chains: 1; 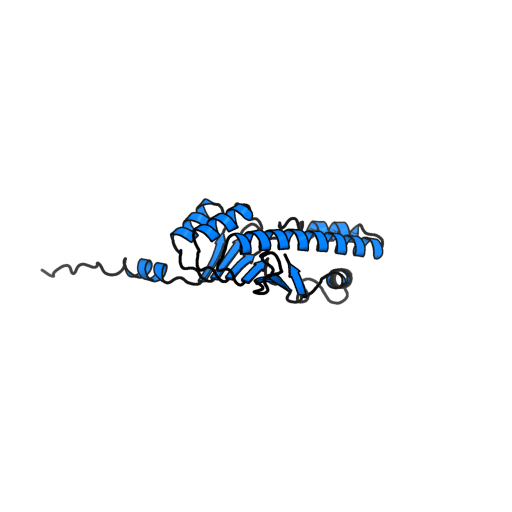bounding box: 50×27×91 Å

Foldseek 3Di:
DDDDDDPPPDPVPVLVVQQVDAEDADEDLADLVVLLCCLQSRLAHQYYAYHYPVLHRPDDLLSSLQSCLVRHQNHAEYEYASPCPLVLDDPVVLVVCCVVPPDLVSLLVVLLVSQVSNVVSVLVSVQSNCVSHVNYQWYHYHDFKIWGWDPPQDPPNDTKTKIAGDPPDPPPPPPPPDPVVVSVVSNVVNDDRIDMHD